Protein AF-A0A9P5J5D2-F1 (afdb_monomer_lite)

Structure (mmCIF, N/CA/C/O backbone):
data_AF-A0A9P5J5D2-F1
#
_entry.id   AF-A0A9P5J5D2-F1
#
loop_
_atom_site.group_PDB
_atom_site.id
_atom_site.type_symbol
_atom_site.label_atom_id
_atom_site.label_alt_id
_atom_site.label_comp_id
_atom_site.label_asym_id
_atom_site.label_entity_id
_atom_site.label_seq_id
_atom_site.pdbx_PDB_ins_code
_atom_site.Cartn_x
_atom_site.Cartn_y
_atom_site.Cartn_z
_atom_site.occupancy
_atom_site.B_iso_or_equiv
_atom_site.auth_seq_id
_atom_site.auth_comp_id
_atom_site.auth_asym_id
_atom_site.auth_atom_id
_atom_site.pdbx_PDB_model_num
ATOM 1 N N . MET A 1 1 ? -1.030 -3.323 -3.736 1.00 49.22 1 MET A N 1
ATOM 2 C CA . MET A 1 1 ? -1.927 -2.529 -2.863 1.00 49.22 1 MET A CA 1
ATOM 3 C C . MET A 1 1 ? -3.333 -3.127 -2.901 1.00 49.22 1 MET A C 1
ATOM 5 O O . MET A 1 1 ? -3.900 -3.282 -3.975 1.00 49.22 1 MET A O 1
ATOM 9 N N . ARG A 1 2 ? -3.910 -3.513 -1.763 1.00 43.47 2 ARG A N 1
ATOM 10 C CA . ARG A 1 2 ? -5.250 -4.123 -1.684 1.00 43.47 2 ARG A CA 1
ATOM 11 C C . ARG A 1 2 ? -6.167 -3.311 -0.787 1.00 43.47 2 ARG A C 1
ATOM 13 O O . ARG A 1 2 ? -5.702 -2.778 0.208 1.00 43.47 2 ARG A O 1
ATOM 20 N N . LEU A 1 3 ? -7.451 -3.268 -1.125 1.00 41.28 3 LEU A N 1
ATOM 21 C CA . LEU A 1 3 ? -8.524 -2.566 -0.434 1.00 41.28 3 LEU A CA 1
ATOM 22 C C . LEU A 1 3 ? -9.516 -3.570 0.172 1.00 41.28 3 LEU A C 1
ATOM 24 O O . LEU A 1 3 ? -10.115 -4.388 -0.535 1.00 41.28 3 LEU A O 1
ATOM 28 N N . LEU A 1 4 ? -9.731 -3.478 1.475 1.00 38.59 4 LEU A N 1
ATOM 29 C CA . LEU A 1 4 ? -10.882 -4.024 2.165 1.00 38.59 4 LEU A CA 1
ATOM 30 C C . LEU A 1 4 ? -11.856 -2.883 2.418 1.00 38.59 4 LEU A C 1
ATOM 32 O O . LEU A 1 4 ? -11.518 -1.896 3.058 1.00 38.59 4 LEU A O 1
ATOM 36 N N . VAL A 1 5 ? -13.063 -3.033 1.895 1.00 36.16 5 VAL A N 1
ATOM 37 C CA . VAL A 1 5 ? -14.144 -2.074 2.075 1.00 36.16 5 VAL A CA 1
ATOM 38 C C . VAL A 1 5 ? -15.158 -2.715 2.999 1.00 36.16 5 VAL A C 1
ATOM 40 O O . VAL A 1 5 ? -15.681 -3.781 2.669 1.00 36.16 5 VAL A O 1
ATOM 43 N N . ASP A 1 6 ? -15.404 -2.092 4.148 1.00 30.02 6 ASP A N 1
ATOM 44 C CA . ASP A 1 6 ? -16.477 -2.513 5.041 1.00 30.02 6 ASP A CA 1
ATOM 45 C C . ASP A 1 6 ? -17.672 -1.564 4.890 1.00 30.02 6 ASP A C 1
ATOM 47 O O . ASP A 1 6 ? -17.574 -0.353 5.120 1.00 30.02 6 ASP A O 1
ATOM 51 N N . ALA A 1 7 ? -18.804 -2.123 4.465 1.00 27.41 7 ALA A N 1
ATOM 52 C CA . ALA A 1 7 ? -20.080 -1.431 4.421 1.00 27.41 7 ALA A CA 1
ATOM 53 C C . ALA A 1 7 ? -20.738 -1.579 5.795 1.00 27.41 7 ALA A C 1
ATOM 55 O O . ALA A 1 7 ? -21.568 -2.462 6.011 1.00 27.41 7 ALA A O 1
ATOM 56 N N . ALA A 1 8 ? -20.374 -0.713 6.740 1.00 31.28 8 ALA A N 1
ATOM 57 C CA . ALA A 1 8 ? -21.050 -0.678 8.028 1.00 31.28 8 ALA A CA 1
ATOM 58 C C . ALA A 1 8 ? -22.526 -0.276 7.827 1.00 31.28 8 ALA A C 1
ATOM 60 O O . ALA A 1 8 ? -22.845 0.891 7.591 1.00 31.28 8 ALA A O 1
ATOM 61 N N . GLN A 1 9 ? -23.448 -1.240 7.917 1.00 31.30 9 GLN A N 1
ATOM 62 C CA . GLN A 1 9 ? -24.864 -0.948 8.129 1.00 31.30 9 GLN A CA 1
ATOM 63 C C . GLN A 1 9 ? -25.029 -0.419 9.557 1.00 31.30 9 GLN A C 1
ATOM 65 O O . GLN A 1 9 ? -24.730 -1.111 10.531 1.00 31.30 9 GLN A O 1
ATOM 70 N N . SER A 1 10 ? -25.495 0.826 9.664 1.00 35.59 10 SER A N 1
ATOM 71 C CA . SER A 1 10 ? -25.810 1.509 10.920 1.00 35.59 10 SER A CA 1
ATOM 72 C C . SER A 1 10 ? -26.737 0.655 11.792 1.00 35.59 10 SER A C 1
ATOM 74 O O . SER A 1 10 ? -27.928 0.521 11.509 1.00 35.59 10 SER A O 1
ATOM 76 N N . ARG A 1 11 ? -26.204 0.087 12.879 1.00 36.12 11 ARG A N 1
ATOM 77 C CA . ARG A 1 11 ? -27.014 -0.222 14.062 1.00 36.12 11 ARG A CA 1
ATOM 78 C C . ARG A 1 11 ? -26.950 0.991 14.986 1.00 36.12 11 ARG A C 1
ATOM 80 O O . ARG A 1 11 ? -25.889 1.576 15.177 1.00 36.12 11 ARG A O 1
ATOM 87 N N . ARG A 1 12 ? -28.122 1.369 15.502 1.00 32.03 12 ARG A N 1
ATOM 88 C CA . ARG A 1 12 ? -28.396 2.547 16.341 1.00 32.03 12 ARG A CA 1
ATOM 89 C C . ARG A 1 12 ? -27.292 2.765 17.399 1.00 32.03 12 ARG A C 1
ATOM 91 O O . ARG A 1 12 ? -26.989 1.810 18.116 1.00 32.03 12 ARG A O 1
ATOM 98 N N . PRO A 1 13 ? -26.718 3.975 17.534 1.00 35.91 13 PRO A N 1
ATOM 99 C CA . PRO A 1 13 ? -25.676 4.218 18.526 1.00 35.91 13 PRO A CA 1
ATOM 100 C C . PRO A 1 13 ? -26.256 4.156 19.952 1.00 35.91 13 PRO A C 1
ATOM 102 O O . PRO A 1 13 ? -27.347 4.691 20.181 1.00 35.91 13 PRO A O 1
ATOM 105 N N . PRO A 1 14 ? -25.563 3.524 20.919 1.00 36.50 14 PRO A N 1
ATOM 106 C CA . PRO A 1 14 ? -25.864 3.710 22.332 1.00 36.50 14 PRO A CA 1
ATOM 107 C C . PRO A 1 14 ? -25.496 5.139 22.766 1.00 36.50 14 PRO A C 1
ATOM 109 O O . PRO A 1 14 ? -24.715 5.825 22.107 1.00 36.50 14 PRO A O 1
ATOM 112 N N . ALA A 1 15 ? -26.125 5.595 23.851 1.00 39.84 15 ALA A N 1
ATOM 113 C CA . ALA A 1 15 ? -26.061 6.967 24.347 1.00 39.84 15 ALA A CA 1
ATOM 114 C C . ALA A 1 15 ? -24.624 7.485 24.547 1.00 39.84 15 ALA A C 1
ATOM 116 O O . ALA A 1 15 ? -23.718 6.730 24.893 1.00 39.84 15 ALA A O 1
ATOM 117 N N . ALA A 1 16 ? -24.460 8.795 24.336 1.00 46.31 16 ALA A N 1
ATOM 118 C CA . ALA A 1 16 ? -23.197 9.521 24.376 1.00 46.31 16 ALA A CA 1
ATOM 119 C C . ALA A 1 16 ? -22.431 9.309 25.695 1.00 46.31 16 ALA A C 1
ATOM 121 O O . ALA A 1 16 ? -22.732 9.927 26.715 1.00 46.31 16 ALA A O 1
ATOM 122 N N . GLY A 1 17 ? -21.414 8.450 25.639 1.00 37.31 17 GLY A N 1
ATOM 123 C CA . GLY A 1 17 ? -20.263 8.494 26.531 1.00 37.31 17 GLY A CA 1
ATOM 124 C C . GLY A 1 17 ? -19.231 9.488 25.994 1.00 37.31 17 GLY A C 1
ATOM 125 O O . GLY A 1 17 ? -19.117 9.690 24.786 1.00 37.31 17 GLY A O 1
ATOM 126 N N . THR A 1 18 ? -18.513 10.135 26.906 1.00 35.91 18 THR A N 1
ATOM 127 C CA . THR A 1 18 ? -17.397 11.062 26.653 1.00 35.91 18 THR A CA 1
ATOM 128 C C . THR A 1 18 ? -16.434 10.570 25.562 1.00 35.91 18 THR A C 1
ATOM 130 O O . THR A 1 18 ? -16.136 9.376 25.533 1.00 35.91 18 THR A O 1
ATOM 133 N N . PRO A 1 19 ? -15.900 11.456 24.696 1.00 32.41 19 PRO A N 1
ATOM 134 C CA . PRO A 1 19 ? -15.004 11.051 23.620 1.00 32.41 19 PRO A CA 1
ATOM 135 C C . PRO A 1 19 ? -13.693 10.513 24.206 1.00 32.41 19 PRO A C 1
ATOM 137 O O . PRO A 1 19 ? -12.888 11.268 24.746 1.00 32.41 19 PRO A O 1
ATOM 140 N N . SER A 1 20 ? -13.480 9.200 24.103 1.00 35.16 20 SER A N 1
ATOM 141 C CA . SER A 1 20 ? -12.176 8.583 24.326 1.00 35.16 20 SER A CA 1
ATOM 142 C C . SER A 1 20 ? -11.261 8.959 23.163 1.00 35.16 20 SER A C 1
ATOM 144 O O . SER A 1 20 ? -11.522 8.608 22.011 1.00 35.16 20 SER A O 1
ATOM 146 N N . THR A 1 21 ? -10.188 9.682 23.456 1.00 36.25 21 THR A N 1
ATOM 147 C CA . THR A 1 21 ? -9.116 10.028 22.519 1.00 36.25 21 THR A CA 1
ATOM 148 C C . THR A 1 21 ? -8.198 8.832 22.247 1.00 36.25 21 THR A C 1
ATOM 150 O O . THR A 1 21 ? -6.984 8.953 22.366 1.00 36.25 21 THR A O 1
ATOM 153 N N . ASP A 1 22 ? -8.756 7.685 21.865 1.00 32.34 22 ASP A N 1
ATOM 154 C CA . ASP A 1 22 ? -7.970 6.522 21.440 1.00 32.34 22 ASP A CA 1
ATOM 155 C C . ASP A 1 22 ? -7.800 6.561 19.920 1.00 32.34 22 ASP A C 1
ATOM 157 O O . ASP A 1 22 ? -8.298 5.731 19.159 1.00 32.34 22 ASP A O 1
ATOM 161 N N . GLY A 1 23 ? -7.092 7.593 19.460 1.00 34.16 23 GLY A N 1
ATOM 162 C CA . GLY A 1 23 ? -6.410 7.513 18.179 1.00 34.16 23 GLY A CA 1
ATOM 163 C C . GLY A 1 23 ? -5.294 6.489 18.337 1.00 34.16 23 GLY A C 1
ATOM 164 O O . GLY A 1 23 ? -4.399 6.692 19.152 1.00 34.16 23 GLY A O 1
ATOM 165 N N . PHE A 1 24 ? -5.366 5.380 17.599 1.00 40.91 24 PHE A N 1
ATOM 166 C CA . PHE A 1 24 ? -4.334 4.343 17.571 1.00 40.91 24 PHE A CA 1
ATOM 167 C C . PHE A 1 24 ? -3.030 4.951 17.027 1.00 40.91 24 PHE A C 1
ATOM 169 O O . PHE A 1 24 ? -2.747 4.910 15.831 1.00 40.91 24 PHE A O 1
ATOM 176 N N . ALA A 1 25 ? -2.253 5.584 17.903 1.00 44.00 25 ALA A N 1
ATOM 177 C CA . ALA A 1 25 ? -0.904 6.008 17.600 1.00 44.00 25 ALA A CA 1
ATOM 178 C C . ALA A 1 25 ? -0.086 4.734 17.381 1.00 44.00 25 ALA A C 1
ATOM 180 O O . ALA A 1 25 ? 0.121 3.952 18.308 1.00 44.00 25 ALA A O 1
ATOM 181 N N . THR A 1 26 ? 0.342 4.494 16.145 1.00 53.53 26 THR A N 1
ATOM 182 C CA . THR A 1 26 ? 1.276 3.414 15.814 1.00 53.53 26 THR A CA 1
ATOM 183 C C . THR A 1 26 ? 2.504 3.524 16.715 1.00 53.53 26 THR A C 1
ATOM 185 O O . THR A 1 26 ? 3.263 4.486 16.606 1.00 53.53 26 THR A O 1
ATOM 188 N N . SER A 1 27 ? 2.689 2.558 17.623 1.00 64.88 27 SER A N 1
ATOM 189 C CA . SER A 1 27 ? 3.716 2.606 18.675 1.00 64.88 27 SER A CA 1
ATOM 190 C C . SER A 1 27 ? 5.117 2.253 18.156 1.00 64.88 27 SER A C 1
ATOM 192 O O . SER A 1 27 ? 6.075 2.144 18.928 1.00 64.88 27 SER A O 1
ATOM 194 N N . VAL A 1 28 ? 5.249 2.048 16.845 1.00 78.06 28 VAL A N 1
ATOM 195 C CA . VAL A 1 28 ? 6.504 1.717 16.183 1.00 78.06 28 VAL A CA 1
ATOM 196 C C . VAL A 1 28 ? 7.508 2.864 16.325 1.00 78.06 28 VAL A C 1
ATOM 198 O O . VAL A 1 28 ? 7.289 3.988 15.875 1.00 78.06 28 VAL A O 1
ATOM 201 N N . GLN A 1 29 ? 8.661 2.567 16.924 1.00 82.50 29 GLN A N 1
ATOM 202 C CA . GLN A 1 29 ? 9.750 3.529 17.089 1.00 82.50 29 GLN A CA 1
ATOM 203 C C . GLN A 1 29 ? 10.359 3.937 15.736 1.00 82.50 29 GLN A C 1
ATOM 205 O O . GLN A 1 29 ? 10.451 3.140 14.803 1.00 82.50 29 GLN A O 1
ATOM 210 N N . ASN A 1 30 ? 10.881 5.165 15.639 1.00 83.75 30 ASN A N 1
ATOM 211 C CA . ASN A 1 30 ? 11.485 5.683 14.402 1.00 83.75 30 ASN A CA 1
ATOM 212 C C . ASN A 1 30 ? 12.606 4.805 13.822 1.00 83.75 30 ASN A C 1
ATOM 214 O O . ASN A 1 30 ? 12.727 4.717 12.599 1.00 83.75 30 ASN A O 1
ATOM 218 N N . GLN A 1 31 ? 13.378 4.141 14.683 1.00 83.38 31 GLN A N 1
ATOM 219 C CA . GLN A 1 31 ? 14.442 3.214 14.288 1.00 83.38 31 GLN A CA 1
ATOM 220 C C . GLN A 1 31 ? 13.898 1.995 13.533 1.00 83.38 31 GLN A C 1
ATOM 222 O O . GLN A 1 31 ? 14.474 1.589 12.529 1.00 83.38 31 GLN A O 1
ATOM 227 N N . VAL A 1 32 ? 12.745 1.470 13.956 1.00 84.75 32 VAL A N 1
ATOM 228 C CA . VAL A 1 32 ? 12.087 0.319 13.323 1.00 84.75 32 VAL A CA 1
ATOM 229 C C . VAL A 1 32 ? 11.671 0.661 11.898 1.00 84.75 32 VAL A C 1
ATOM 231 O O . VAL A 1 32 ? 11.885 -0.130 10.985 1.00 84.75 32 VAL A O 1
ATOM 234 N N . TYR A 1 33 ? 11.127 1.861 11.679 1.00 86.62 33 TYR A N 1
ATOM 235 C CA . TYR A 1 33 ? 10.807 2.318 10.330 1.00 86.62 33 TYR A CA 1
ATOM 236 C C . TYR A 1 33 ? 12.057 2.433 9.447 1.00 86.62 33 TYR A C 1
ATOM 238 O O . TYR A 1 33 ? 11.986 2.087 8.273 1.00 86.62 33 TYR A O 1
ATOM 246 N N . GLY A 1 34 ? 13.193 2.886 9.987 1.00 84.56 34 GLY A N 1
ATOM 247 C CA . GLY A 1 34 ? 14.464 2.891 9.252 1.00 84.56 34 GLY A CA 1
ATOM 248 C C . GLY A 1 34 ? 14.874 1.479 8.831 1.00 84.56 34 GLY A C 1
ATOM 249 O O . GLY A 1 34 ? 15.034 1.215 7.645 1.00 84.56 34 GLY A O 1
ATOM 250 N N . ALA A 1 35 ? 14.905 0.550 9.786 1.00 86.12 35 ALA A N 1
ATOM 251 C CA . ALA A 1 35 ? 15.268 -0.841 9.535 1.00 86.12 35 ALA A CA 1
ATOM 252 C C . ALA A 1 35 ? 14.317 -1.548 8.550 1.00 86.12 35 ALA A C 1
ATOM 254 O O . ALA A 1 35 ? 14.767 -2.269 7.662 1.00 86.12 35 ALA A O 1
ATOM 255 N N . CYS A 1 36 ? 13.005 -1.294 8.639 1.00 87.31 36 CYS A N 1
ATOM 256 C CA . CYS A 1 36 ? 12.040 -1.810 7.667 1.00 87.31 36 CYS A CA 1
ATOM 257 C C . CYS A 1 36 ? 12.319 -1.254 6.267 1.00 87.31 36 CYS A C 1
ATOM 259 O O . CYS A 1 36 ? 12.361 -2.015 5.310 1.00 87.31 36 CYS A O 1
ATOM 261 N N . ARG A 1 37 ? 12.545 0.057 6.127 1.00 84.12 37 ARG A N 1
ATOM 262 C CA . ARG A 1 37 ? 12.846 0.667 4.824 1.00 84.12 37 ARG A CA 1
ATOM 263 C C . ARG A 1 37 ? 14.094 0.048 4.194 1.00 84.12 37 ARG A C 1
ATOM 265 O O . ARG A 1 37 ? 14.084 -0.263 3.010 1.00 84.12 37 ARG A O 1
ATOM 272 N N . ASP A 1 38 ? 15.137 -0.163 4.986 1.00 81.75 38 ASP A N 1
ATOM 273 C CA . ASP A 1 38 ? 16.422 -0.643 4.481 1.00 81.75 38 ASP A CA 1
ATOM 274 C C . ASP A 1 38 ? 16.366 -2.129 4.046 1.00 81.75 38 ASP A C 1
ATOM 276 O O . ASP A 1 38 ? 17.168 -2.557 3.216 1.00 81.75 38 ASP A O 1
ATOM 280 N N . ARG A 1 39 ? 15.381 -2.907 4.530 1.00 78.00 39 ARG A N 1
ATOM 281 C CA . ARG A 1 39 ? 15.136 -4.302 4.108 1.00 78.00 39 ARG A CA 1
ATOM 282 C C . ARG A 1 39 ? 14.359 -4.447 2.795 1.00 78.00 39 ARG A C 1
ATOM 284 O O . ARG A 1 39 ? 14.475 -5.488 2.152 1.00 78.00 39 ARG A O 1
ATOM 291 N N . PHE A 1 40 ? 13.580 -3.445 2.375 1.00 67.38 40 PHE A N 1
ATOM 292 C CA . PHE A 1 40 ? 12.751 -3.534 1.166 1.00 67.38 40 PHE A CA 1
ATOM 293 C C . PHE A 1 40 ? 13.285 -2.657 0.036 1.00 67.38 40 PHE A C 1
ATOM 295 O O . PHE A 1 40 ? 13.302 -1.432 0.128 1.00 67.38 40 PHE A O 1
ATOM 302 N N . LEU A 1 41 ? 13.596 -3.280 -1.105 1.00 59.97 41 LEU A N 1
ATOM 303 C CA . LEU A 1 41 ? 13.986 -2.564 -2.326 1.00 59.97 41 LEU A CA 1
ATOM 304 C C . LEU A 1 41 ? 12.916 -1.563 -2.792 1.00 59.97 41 LEU A C 1
ATOM 306 O O . LEU A 1 41 ? 13.273 -0.517 -3.321 1.00 59.97 41 LEU A O 1
ATOM 310 N N . ALA A 1 42 ? 11.630 -1.870 -2.578 1.00 55.41 42 ALA A N 1
ATOM 311 C CA . ALA A 1 42 ? 10.503 -0.997 -2.922 1.00 55.41 42 ALA A CA 1
ATOM 312 C C . ALA A 1 42 ? 10.402 0.251 -2.026 1.00 55.41 42 ALA A C 1
ATOM 314 O O . ALA A 1 42 ? 9.858 1.267 -2.441 1.00 55.41 42 ALA A O 1
ATOM 315 N N . ALA A 1 43 ? 10.943 0.198 -0.804 1.00 53.47 43 ALA A N 1
ATOM 316 C CA . ALA A 1 43 ? 10.993 1.349 0.096 1.00 53.47 43 ALA A CA 1
ATOM 317 C C . ALA A 1 43 ? 12.212 2.251 -0.166 1.00 53.47 43 ALA A C 1
ATOM 319 O O . ALA A 1 43 ? 12.314 3.334 0.414 1.00 53.47 43 ALA A O 1
ATOM 320 N N . ASN A 1 44 ? 13.145 1.803 -1.011 1.00 55.06 44 ASN A N 1
ATOM 321 C CA . ASN A 1 44 ? 14.345 2.540 -1.358 1.00 55.06 44 ASN A CA 1
ATOM 322 C C . ASN A 1 44 ? 14.153 3.284 -2.689 1.00 55.06 44 ASN A C 1
ATOM 324 O O . ASN A 1 44 ? 14.341 2.727 -3.770 1.00 55.06 44 ASN A O 1
ATOM 328 N N . GLU A 1 45 ? 13.822 4.571 -2.585 1.00 52.38 45 GLU A N 1
ATOM 329 C CA . GLU A 1 45 ? 13.581 5.484 -3.712 1.00 52.38 45 GLU A CA 1
ATOM 330 C C . GLU A 1 45 ? 14.799 5.665 -4.641 1.00 52.38 45 GLU A C 1
ATOM 332 O O . GLU A 1 45 ? 14.649 6.166 -5.752 1.00 52.38 45 GLU A O 1
ATOM 337 N N . SER A 1 46 ? 16.002 5.247 -4.219 1.00 48.72 46 SER A N 1
ATOM 338 C CA . SER A 1 46 ? 17.238 5.383 -5.009 1.00 48.72 46 SER A CA 1
ATOM 339 C C . SER A 1 46 ? 17.437 4.306 -6.087 1.00 48.72 46 SER A C 1
ATOM 341 O O . SER A 1 46 ? 18.331 4.437 -6.922 1.00 48.72 46 SER A O 1
ATOM 343 N N . ASN A 1 47 ? 16.605 3.259 -6.118 1.00 48.06 47 ASN A N 1
ATOM 344 C CA . ASN A 1 47 ? 16.731 2.179 -7.097 1.00 4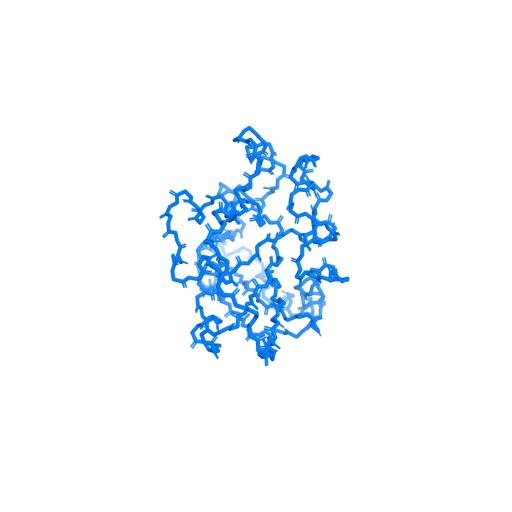8.06 47 ASN A CA 1
ATOM 345 C C . ASN A 1 47 ? 15.954 2.491 -8.386 1.00 48.06 47 ASN A C 1
ATOM 347 O O . ASN A 1 47 ? 14.751 2.236 -8.479 1.00 48.06 47 ASN A O 1
ATOM 351 N N . GLN A 1 48 ? 16.647 2.985 -9.415 1.00 46.28 48 GLN A N 1
ATOM 352 C CA . GLN A 1 48 ? 16.094 3.085 -10.769 1.00 46.28 48 GLN A CA 1
ATOM 353 C C . GLN A 1 48 ? 15.826 1.683 -11.341 1.00 46.28 48 GLN A C 1
ATOM 355 O O . GLN A 1 48 ? 16.730 0.993 -11.802 1.00 46.28 48 GLN A O 1
ATOM 360 N N . LYS A 1 49 ? 14.558 1.258 -11.337 1.00 49.03 49 LYS A N 1
ATOM 361 C CA . LYS A 1 49 ? 14.074 0.092 -12.094 1.00 49.03 49 LYS A CA 1
ATOM 362 C C . LYS A 1 49 ? 13.463 0.533 -13.424 1.00 49.03 49 LYS A C 1
ATOM 364 O O . LYS A 1 49 ? 12.284 0.312 -13.652 1.00 49.03 49 LYS A O 1
ATOM 369 N N . ALA A 1 50 ? 14.241 1.206 -14.259 1.00 48.44 50 ALA A N 1
ATOM 370 C CA . ALA A 1 50 ? 13.978 1.346 -15.689 1.00 48.44 50 ALA A CA 1
ATOM 371 C C . ALA A 1 50 ? 15.154 2.097 -16.316 1.00 48.44 50 ALA A C 1
ATOM 373 O O . ALA A 1 50 ? 15.403 3.251 -15.973 1.00 48.44 50 ALA A O 1
ATOM 374 N N . GLU A 1 51 ? 15.853 1.450 -17.247 1.00 49.22 51 GLU A N 1
ATOM 375 C CA . GLU A 1 51 ? 16.519 2.176 -18.331 1.00 49.22 51 GLU A CA 1
ATOM 376 C C . GLU A 1 51 ? 15.454 3.031 -19.031 1.00 49.22 51 GLU A C 1
ATOM 378 O O . GLU A 1 51 ? 14.323 2.569 -19.210 1.00 49.22 51 GLU A O 1
ATOM 383 N N . ALA A 1 52 ? 15.782 4.272 -19.396 1.00 50.56 52 ALA A N 1
ATOM 384 C CA . ALA A 1 52 ? 14.883 5.158 -20.133 1.00 50.56 52 ALA A CA 1
ATOM 385 C C . ALA A 1 52 ? 14.573 4.541 -21.510 1.00 50.56 52 ALA A C 1
ATOM 387 O O . ALA A 1 52 ? 15.261 4.785 -22.497 1.00 50.56 52 ALA A O 1
ATOM 388 N N . SER A 1 53 ? 13.573 3.666 -21.564 1.00 55.91 53 SER A N 1
ATOM 389 C CA . SER A 1 53 ? 13.300 2.812 -22.715 1.00 55.91 53 SER A CA 1
ATOM 390 C C . SER A 1 53 ? 11.982 3.224 -23.346 1.00 55.91 53 SER A C 1
ATOM 392 O O . SER A 1 53 ? 11.017 3.341 -22.611 1.00 55.91 53 SER A O 1
ATOM 394 N N . VAL A 1 54 ? 11.989 3.436 -24.670 1.00 60.41 54 VAL A N 1
ATOM 395 C CA . VAL A 1 54 ? 10.936 3.379 -25.724 1.00 60.41 54 VAL A CA 1
ATOM 396 C C . VAL A 1 54 ? 9.456 3.688 -25.385 1.00 60.41 54 VAL A C 1
ATOM 398 O O . VAL A 1 54 ? 8.761 4.242 -26.234 1.00 60.41 54 VAL A O 1
ATOM 401 N N . PHE A 1 55 ? 8.954 3.344 -24.206 1.00 65.31 55 PHE A N 1
ATOM 402 C CA . PHE A 1 55 ? 7.589 3.517 -23.727 1.00 65.31 55 PHE A CA 1
ATOM 403 C C . PHE A 1 55 ? 7.476 4.693 -22.743 1.00 65.31 55 PHE A C 1
ATOM 405 O O . PHE A 1 55 ? 8.375 4.945 -21.945 1.00 65.31 55 PHE A O 1
ATOM 412 N N . ALA A 1 56 ? 6.348 5.409 -22.796 1.00 70.06 56 ALA A N 1
ATOM 413 C CA . ALA A 1 56 ? 6.056 6.513 -21.876 1.00 70.06 56 ALA A CA 1
ATOM 414 C C . ALA A 1 56 ? 5.795 6.036 -20.433 1.00 70.06 56 ALA A C 1
ATOM 416 O O . ALA A 1 56 ? 6.020 6.789 -19.488 1.00 70.06 56 ALA A O 1
ATOM 417 N N . ASP A 1 57 ? 5.354 4.785 -20.278 1.00 77.06 57 ASP A N 1
ATOM 418 C CA . ASP A 1 57 ? 5.068 4.157 -18.993 1.00 77.06 57 ASP A CA 1
ATOM 419 C C . ASP A 1 57 ? 6.174 3.149 -18.638 1.00 77.06 57 ASP A C 1
ATOM 421 O O . ASP A 1 57 ? 6.527 2.277 -19.434 1.00 77.06 57 ASP A O 1
ATOM 425 N N . THR A 1 58 ? 6.707 3.246 -17.422 1.00 74.19 58 THR A N 1
ATOM 426 C CA . THR A 1 58 ? 7.729 2.359 -16.843 1.00 74.19 58 THR A CA 1
ATOM 427 C C . THR A 1 58 ? 7.122 1.171 -16.089 1.00 74.19 58 THR A C 1
ATOM 429 O O . THR A 1 58 ? 7.832 0.224 -15.745 1.00 74.19 58 THR A O 1
ATOM 432 N N . GLY A 1 59 ? 5.809 1.190 -15.835 1.00 82.50 59 GLY A N 1
ATOM 433 C CA . GLY A 1 59 ? 5.098 0.110 -15.157 1.00 82.50 59 GLY A CA 1
ATOM 434 C C . GLY A 1 59 ? 3.657 0.453 -14.786 1.00 82.50 59 GLY A C 1
ATOM 435 O O . GLY A 1 59 ? 3.111 1.478 -15.191 1.00 82.50 59 GLY A O 1
ATOM 436 N N . LEU A 1 60 ? 3.046 -0.420 -13.984 1.00 87.12 60 LEU A N 1
ATOM 437 C CA . LEU A 1 60 ? 1.688 -0.264 -13.465 1.00 87.12 60 LEU A CA 1
ATOM 438 C C . LEU A 1 60 ? 1.686 -0.438 -11.949 1.00 87.12 60 LEU A C 1
ATOM 440 O O . LEU A 1 60 ? 2.304 -1.362 -11.423 1.00 87.12 60 LEU A O 1
ATOM 444 N N . MET A 1 61 ? 0.912 0.393 -11.257 1.00 90.88 61 MET A N 1
ATOM 445 C CA . MET A 1 61 ? 0.492 0.131 -9.885 1.00 90.88 61 MET A CA 1
ATOM 446 C C . MET A 1 61 ? -1.012 -0.118 -9.877 1.00 90.88 61 MET A C 1
ATOM 448 O O . MET A 1 61 ? -1.788 0.665 -10.420 1.00 90.88 61 MET A O 1
ATOM 452 N N . ALA A 1 62 ? -1.431 -1.211 -9.245 1.00 92.44 62 ALA A N 1
ATOM 453 C CA . ALA A 1 62 ? -2.835 -1.580 -9.144 1.00 92.44 62 ALA A CA 1
ATOM 454 C C . ALA A 1 62 ? -3.314 -1.619 -7.699 1.00 92.44 62 ALA A C 1
ATOM 456 O O . ALA A 1 62 ? -2.571 -1.942 -6.767 1.00 92.44 62 ALA A O 1
ATOM 457 N N . MET A 1 63 ? -4.613 -1.376 -7.561 1.00 94.69 63 MET A N 1
ATOM 458 C CA . MET A 1 63 ? -5.379 -1.662 -6.369 1.00 94.69 63 MET A CA 1
ATOM 459 C C . MET A 1 63 ? -6.357 -2.802 -6.628 1.00 94.69 63 MET A C 1
ATOM 461 O O . MET A 1 63 ? -7.162 -2.736 -7.557 1.00 94.69 63 MET A O 1
ATOM 465 N N . THR A 1 64 ? -6.327 -3.828 -5.783 1.00 94.75 64 THR A N 1
ATOM 466 C CA . THR A 1 64 ? -7.264 -4.960 -5.845 1.00 94.75 64 THR A CA 1
ATOM 467 C C . THR A 1 64 ? -8.216 -4.968 -4.654 1.00 94.75 64 THR A C 1
ATOM 469 O O . THR A 1 64 ? -7.884 -4.474 -3.581 1.00 94.75 64 THR A O 1
ATOM 472 N N . CYS A 1 65 ? -9.421 -5.508 -4.816 1.00 93.06 65 CYS A N 1
ATOM 473 C CA . CYS A 1 65 ? -10.356 -5.699 -3.711 1.00 93.06 65 CYS A CA 1
ATOM 474 C C . CYS A 1 65 ? -10.037 -6.977 -2.924 1.00 93.06 65 CYS A C 1
ATOM 476 O O . CYS A 1 65 ? -9.191 -7.793 -3.298 1.00 93.06 65 CYS A O 1
ATOM 478 N N . ARG A 1 66 ? -10.787 -7.223 -1.847 1.00 90.75 66 ARG A N 1
ATOM 479 C CA . ARG A 1 66 ? -10.710 -8.484 -1.096 1.00 90.75 66 ARG A CA 1
ATOM 480 C C . ARG A 1 66 ? -11.066 -9.754 -1.894 1.00 90.75 66 ARG A C 1
ATOM 482 O O . ARG A 1 66 ? -10.856 -10.838 -1.372 1.00 90.75 66 ARG A O 1
ATOM 489 N N . HIS A 1 67 ? -11.563 -9.644 -3.121 1.00 90.88 67 HIS A N 1
ATOM 490 C CA . HIS A 1 67 ? -11.885 -10.774 -4.006 1.00 90.88 67 HIS A CA 1
ATOM 491 C C . HIS A 1 67 ? -10.890 -10.920 -5.167 1.00 90.88 67 HIS A C 1
ATOM 493 O O . HIS A 1 67 ? -11.218 -11.534 -6.181 1.00 90.88 67 HIS A O 1
ATOM 499 N N . ASP A 1 68 ? -9.716 -10.289 -5.056 1.00 89.88 68 ASP A N 1
ATOM 500 C CA . ASP A 1 68 ? -8.657 -10.301 -6.071 1.00 89.88 68 ASP A CA 1
ATOM 501 C C . ASP A 1 68 ? -9.119 -9.770 -7.438 1.00 89.88 68 ASP A C 1
ATOM 503 O O . ASP A 1 68 ? -8.662 -10.199 -8.497 1.00 89.88 68 ASP A O 1
ATOM 507 N N . LYS A 1 69 ? -10.055 -8.811 -7.417 1.00 91.50 69 LYS A N 1
ATOM 508 C CA . LYS A 1 69 ? -10.469 -8.045 -8.597 1.00 91.50 69 LYS A CA 1
ATOM 509 C C . LYS A 1 69 ? -9.817 -6.677 -8.570 1.00 91.50 69 LYS A C 1
ATOM 511 O O . LYS A 1 69 ? -9.837 -6.010 -7.537 1.00 91.50 69 LYS A O 1
ATOM 516 N N . VAL A 1 70 ? -9.252 -6.268 -9.699 1.00 93.56 70 VAL A N 1
ATOM 517 C CA . VAL A 1 70 ? -8.698 -4.925 -9.873 1.00 93.56 70 VAL A CA 1
ATOM 518 C C . VAL A 1 70 ? -9.827 -3.907 -9.750 1.00 93.56 70 VAL A C 1
ATOM 520 O O . VAL A 1 70 ? -10.862 -4.051 -10.394 1.00 93.56 70 VAL A O 1
ATOM 523 N N . ILE A 1 71 ? -9.624 -2.899 -8.905 1.00 93.88 71 ILE A N 1
ATOM 524 C CA . ILE A 1 71 ? -10.538 -1.765 -8.733 1.00 93.88 71 ILE A CA 1
ATOM 525 C C . ILE A 1 71 ? -10.029 -0.561 -9.526 1.00 93.88 71 ILE A C 1
ATOM 527 O O . ILE A 1 71 ? -10.804 0.110 -10.195 1.00 93.88 71 ILE A O 1
ATOM 531 N N . ALA A 1 72 ? -8.726 -0.292 -9.446 1.00 93.88 72 ALA A N 1
ATOM 532 C CA . ALA A 1 72 ? -8.087 0.837 -10.107 1.00 93.88 72 ALA A CA 1
ATOM 533 C C . ALA A 1 72 ? -6.634 0.502 -10.456 1.00 93.88 72 ALA A C 1
ATOM 535 O O . ALA A 1 72 ? -5.996 -0.309 -9.780 1.00 93.88 72 ALA A O 1
ATOM 536 N N . MET A 1 73 ? -6.116 1.149 -11.497 1.00 92.62 73 MET A N 1
ATOM 537 C CA . MET A 1 73 ? -4.709 1.104 -11.887 1.00 92.62 73 MET A CA 1
ATOM 538 C C . MET A 1 73 ? -4.214 2.513 -12.199 1.00 92.62 73 MET A C 1
ATOM 540 O O . MET A 1 73 ? -4.995 3.374 -12.603 1.00 92.62 73 MET A O 1
ATOM 544 N N . VAL A 1 74 ? -2.918 2.731 -12.020 1.00 90.56 74 VAL A N 1
ATOM 545 C CA . VAL A 1 74 ? -2.221 3.945 -12.433 1.00 90.56 74 VAL A CA 1
ATOM 546 C C . VAL A 1 74 ? -0.954 3.563 -13.188 1.00 90.56 74 VAL A C 1
ATOM 548 O O . VAL A 1 74 ? -0.247 2.626 -12.801 1.00 90.56 74 VAL A O 1
ATOM 551 N N . ASN A 1 75 ? -0.689 4.290 -14.270 1.00 88.69 75 ASN A N 1
ATOM 552 C CA . ASN A 1 75 ? 0.548 4.164 -15.021 1.00 88.69 75 ASN A CA 1
ATOM 553 C C . ASN A 1 75 ? 1.685 4.814 -14.237 1.00 88.69 75 ASN A C 1
ATOM 555 O O . ASN A 1 75 ? 1.547 5.924 -13.720 1.00 88.69 75 ASN A O 1
ATOM 559 N N . LEU A 1 76 ? 2.815 4.125 -14.164 1.00 85.62 76 LEU A N 1
ATOM 560 C CA . LEU A 1 76 ? 4.042 4.680 -13.619 1.00 85.62 76 LEU A CA 1
ATOM 561 C C . LEU A 1 76 ? 4.766 5.381 -14.765 1.00 85.62 76 LEU A C 1
ATOM 563 O O . LEU A 1 76 ? 5.233 4.721 -15.680 1.00 85.62 76 LEU A O 1
ATOM 567 N N . THR A 1 77 ? 4.832 6.708 -14.743 1.00 78.25 77 THR A N 1
ATOM 568 C CA . THR A 1 77 ? 5.525 7.501 -15.780 1.00 78.25 77 THR A CA 1
ATOM 569 C C . THR A 1 77 ? 6.926 7.929 -15.350 1.00 78.25 77 THR A C 1
ATOM 571 O O . THR A 1 77 ? 7.745 8.344 -16.161 1.00 78.25 77 THR A O 1
ATOM 574 N N . ASP A 1 78 ? 7.207 7.836 -14.053 1.00 70.00 78 ASP A N 1
ATOM 575 C CA . ASP A 1 78 ? 8.510 8.102 -13.462 1.00 70.00 78 ASP A CA 1
ATOM 576 C C . ASP A 1 78 ? 9.261 6.786 -13.198 1.00 70.00 78 ASP A C 1
ATOM 578 O O . ASP A 1 78 ? 8.629 5.744 -12.996 1.00 70.00 78 ASP A O 1
ATOM 582 N N . PRO A 1 79 ? 10.604 6.797 -13.134 1.00 62.50 79 PRO A N 1
ATOM 583 C CA . PRO A 1 79 ? 11.356 5.642 -12.668 1.00 62.50 79 PRO A CA 1
ATOM 584 C C . PRO A 1 79 ? 10.981 5.287 -11.223 1.00 62.50 79 PRO A C 1
ATOM 586 O O . PRO A 1 79 ? 11.133 6.102 -10.308 1.00 62.50 79 PRO A O 1
ATOM 589 N N . GLY A 1 80 ? 10.546 4.043 -11.027 1.00 59.72 80 GLY A N 1
ATOM 590 C CA . GLY A 1 80 ? 10.299 3.455 -9.714 1.00 59.72 80 GLY A CA 1
ATOM 591 C C . GLY A 1 80 ? 8.880 3.628 -9.166 1.00 59.72 80 GLY A C 1
ATOM 592 O O . GLY A 1 80 ? 8.088 4.476 -9.574 1.00 59.72 80 GLY A O 1
ATOM 593 N N . GLU A 1 81 ? 8.567 2.789 -8.182 1.00 67.38 81 GLU A N 1
ATOM 594 C CA . GLU A 1 81 ? 7.291 2.790 -7.473 1.00 67.38 81 GLU A CA 1
ATOM 595 C C . GLU A 1 81 ? 7.287 3.880 -6.393 1.00 67.38 81 GLU A C 1
ATOM 597 O O . GLU A 1 81 ? 7.608 3.645 -5.230 1.00 67.38 81 GLU A O 1
ATOM 602 N N . ARG A 1 82 ? 6.957 5.118 -6.773 1.00 80.69 82 ARG A N 1
ATOM 603 C CA . ARG A 1 82 ? 6.877 6.212 -5.794 1.00 80.69 82 ARG A CA 1
ATOM 604 C C . ARG A 1 82 ? 5.607 6.116 -4.943 1.00 80.69 82 ARG A C 1
ATOM 606 O O . ARG A 1 82 ? 4.527 5.816 -5.458 1.00 80.69 82 ARG A O 1
ATOM 613 N N . GLN A 1 83 ? 5.707 6.491 -3.664 1.00 85.56 83 GLN A N 1
ATOM 614 C CA . GLN A 1 83 ? 4.582 6.475 -2.710 1.00 85.56 83 GLN A CA 1
ATOM 615 C C . GLN A 1 83 ? 3.380 7.325 -3.158 1.00 85.56 83 GLN A C 1
ATOM 617 O O . GLN A 1 83 ? 2.243 7.017 -2.798 1.00 85.56 83 GLN A O 1
ATOM 622 N N . PHE A 1 84 ? 3.600 8.369 -3.970 1.00 89.12 84 PHE A N 1
ATOM 623 C CA . PHE A 1 84 ? 2.517 9.223 -4.465 1.00 89.12 84 PHE A CA 1
ATOM 624 C C . PHE A 1 84 ? 1.495 8.450 -5.313 1.00 89.12 84 PHE A C 1
ATOM 626 O O . PHE A 1 84 ? 0.317 8.797 -5.288 1.00 89.12 84 PHE A O 1
ATOM 633 N N . ASN A 1 85 ? 1.911 7.386 -6.012 1.00 90.31 85 ASN A N 1
ATOM 634 C CA . ASN A 1 85 ? 1.003 6.550 -6.800 1.00 90.31 85 ASN A CA 1
ATOM 635 C C . ASN A 1 85 ? -0.004 5.833 -5.891 1.00 90.31 85 ASN A C 1
ATOM 637 O O . ASN A 1 85 ? -1.204 5.829 -6.166 1.00 90.31 85 ASN A O 1
ATOM 641 N N . ALA A 1 86 ? 0.465 5.314 -4.751 1.00 92.56 86 ALA A N 1
ATOM 642 C CA . ALA A 1 86 ? -0.402 4.693 -3.758 1.00 92.56 86 ALA A CA 1
ATOM 643 C C . ALA A 1 86 ? -1.372 5.727 -3.168 1.00 92.56 86 ALA A C 1
ATOM 645 O O . ALA A 1 86 ? -2.574 5.481 -3.108 1.00 92.56 86 ALA A O 1
ATOM 646 N N . LEU A 1 87 ? -0.885 6.922 -2.809 1.00 94.44 87 LEU A N 1
ATOM 647 C CA . LEU A 1 87 ? -1.739 8.014 -2.319 1.00 94.44 87 LEU A CA 1
ATOM 648 C C . LEU A 1 87 ? -2.802 8.430 -3.348 1.00 94.44 87 LEU A C 1
ATOM 650 O O . LEU A 1 87 ? -3.958 8.650 -2.981 1.00 94.44 87 LEU A O 1
ATOM 654 N N . ALA A 1 88 ? -2.438 8.500 -4.631 1.00 94.38 88 ALA A N 1
ATOM 655 C CA . ALA A 1 88 ? -3.361 8.819 -5.715 1.00 94.38 88 ALA A CA 1
ATOM 656 C C . ALA A 1 88 ? -4.464 7.759 -5.847 1.00 94.38 88 ALA A C 1
ATOM 658 O O . ALA A 1 88 ? -5.638 8.117 -5.945 1.00 94.38 88 ALA A O 1
ATOM 659 N N . LEU A 1 89 ? -4.118 6.469 -5.767 1.00 95.12 89 LEU A N 1
ATOM 660 C CA . LEU A 1 89 ? -5.096 5.378 -5.779 1.00 95.12 89 LEU A CA 1
ATOM 661 C C . LEU A 1 89 ? -6.021 5.415 -4.554 1.00 95.12 89 LEU A C 1
ATOM 663 O O . LEU A 1 89 ? -7.231 5.253 -4.711 1.00 95.12 89 LEU A O 1
ATOM 667 N N . VAL A 1 90 ? -5.490 5.674 -3.349 1.00 95.44 90 VAL A N 1
ATOM 668 C CA . VAL A 1 90 ? -6.319 5.851 -2.140 1.00 95.44 90 VAL A CA 1
ATOM 669 C C . VAL A 1 90 ? -7.329 6.976 -2.355 1.00 95.44 90 VAL A C 1
ATOM 671 O O . VAL A 1 90 ? -8.530 6.772 -2.170 1.00 95.44 90 VAL A O 1
ATOM 674 N N . LYS A 1 91 ? -6.855 8.154 -2.774 1.00 95.69 91 LYS A N 1
ATOM 675 C CA . LYS A 1 91 ? -7.709 9.323 -3.012 1.00 95.69 91 LYS A CA 1
ATOM 676 C C . LYS A 1 91 ? -8.767 9.044 -4.074 1.00 95.69 91 LYS A C 1
ATOM 678 O O . LYS A 1 91 ? -9.933 9.387 -3.880 1.00 95.69 91 LYS A O 1
ATOM 683 N N . HIS A 1 92 ? -8.374 8.404 -5.175 1.00 95.50 92 HIS A N 1
ATOM 684 C CA . HIS A 1 92 ? -9.289 8.034 -6.245 1.00 95.50 92 HIS A CA 1
ATOM 685 C C . HIS A 1 92 ? -10.424 7.162 -5.706 1.00 95.50 92 HIS A C 1
ATOM 687 O O . HIS A 1 92 ? -11.586 7.510 -5.885 1.00 95.50 92 HIS A O 1
ATOM 693 N N . ILE A 1 93 ? -10.116 6.106 -4.957 1.00 95.00 93 ILE A N 1
ATOM 694 C CA . ILE A 1 93 ? -11.148 5.239 -4.386 1.00 95.00 93 ILE A CA 1
ATOM 695 C C . ILE A 1 93 ? -12.051 5.971 -3.400 1.00 95.00 93 ILE A C 1
ATOM 697 O O . ILE A 1 93 ? -13.269 5.858 -3.509 1.00 95.00 93 ILE A O 1
ATOM 701 N N . PHE A 1 94 ? -11.506 6.743 -2.460 1.00 95.62 94 PHE A N 1
ATOM 702 C CA . PHE A 1 94 ? -12.353 7.471 -1.515 1.00 95.62 94 PHE A CA 1
ATOM 703 C C . PHE A 1 94 ? -13.290 8.473 -2.201 1.00 95.62 94 PHE A C 1
ATOM 705 O O . PHE A 1 94 ? -14.392 8.686 -1.701 1.00 95.62 94 PHE A O 1
ATOM 712 N N . SER A 1 95 ? -12.906 9.034 -3.355 1.00 94.81 95 SER A N 1
ATOM 713 C CA . SER A 1 95 ? -13.785 9.911 -4.146 1.00 94.81 95 SER A CA 1
ATOM 714 C C . SER A 1 95 ? -15.004 9.192 -4.739 1.00 94.81 95 SER A C 1
A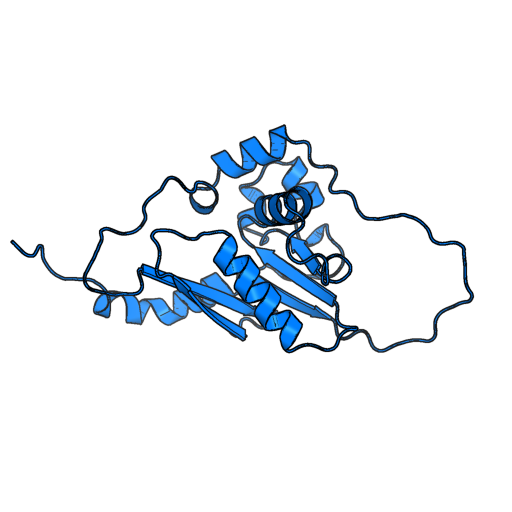TOM 716 O O . SER A 1 95 ? -15.987 9.843 -5.078 1.00 94.81 95 SER A O 1
ATOM 718 N N . GLN A 1 96 ? -14.950 7.861 -4.849 1.00 94.44 96 GLN A N 1
ATOM 719 C CA . GLN A 1 96 ? -16.013 7.025 -5.414 1.00 94.44 96 GLN A CA 1
ATOM 720 C C . GLN A 1 96 ? -16.871 6.343 -4.338 1.00 94.44 96 GLN A C 1
ATOM 722 O O . GLN A 1 96 ? -17.858 5.685 -4.664 1.00 94.44 96 GLN A O 1
ATOM 727 N N . LEU A 1 97 ? -16.500 6.458 -3.057 1.00 92.75 97 LEU A N 1
ATOM 728 C CA . LEU A 1 97 ? -17.151 5.739 -1.964 1.00 92.75 97 LEU A CA 1
ATOM 729 C C . LEU A 1 97 ? -17.957 6.669 -1.048 1.00 92.75 97 LEU A C 1
ATOM 731 O O . LEU A 1 97 ? -17.566 7.818 -0.830 1.00 92.75 97 LEU A O 1
ATOM 735 N N . PRO A 1 98 ? -19.045 6.170 -0.430 1.00 95.50 98 PRO A N 1
ATOM 736 C CA . PRO A 1 98 ? -19.819 6.941 0.534 1.00 95.50 98 PRO A CA 1
ATOM 737 C C . PRO A 1 98 ? -18.954 7.492 1.678 1.00 95.50 98 PRO A C 1
ATOM 739 O O . PRO A 1 98 ? -18.007 6.825 2.112 1.00 95.50 98 PRO A O 1
ATOM 742 N N . PRO A 1 99 ? -19.296 8.666 2.244 1.00 92.44 99 PRO A N 1
ATOM 743 C CA . PRO A 1 99 ? -18.506 9.308 3.294 1.00 92.44 99 PRO A CA 1
ATOM 744 C C . PRO A 1 99 ? -18.427 8.499 4.601 1.00 92.44 99 PRO A C 1
ATOM 746 O O . PRO A 1 99 ? -17.561 8.747 5.433 1.00 92.44 99 PRO A O 1
ATOM 749 N N . THR A 1 100 ? -19.313 7.519 4.781 1.00 93.44 100 THR A N 1
ATOM 750 C CA . THR A 1 100 ? -19.399 6.667 5.974 1.00 93.44 100 THR A CA 1
ATOM 751 C C . THR A 1 100 ? -18.538 5.406 5.898 1.00 93.44 100 THR A C 1
ATOM 753 O O . THR A 1 100 ? -18.364 4.726 6.905 1.00 93.44 100 THR A O 1
ATOM 756 N N . TRP A 1 101 ? -18.009 5.060 4.722 1.00 94.38 101 TRP A N 1
ATOM 757 C CA . TRP A 1 101 ? -17.322 3.783 4.517 1.00 94.38 101 TRP A CA 1
ATOM 758 C C . TRP A 1 101 ? -15.892 3.807 5.042 1.00 94.38 101 TRP A C 1
ATOM 760 O O . TRP A 1 101 ? -15.162 4.771 4.816 1.00 94.38 101 TRP A O 1
ATOM 770 N N . ARG A 1 102 ? -15.463 2.727 5.693 1.00 94.25 102 ARG A N 1
ATOM 771 C CA . ARG A 1 102 ? -14.079 2.563 6.153 1.00 94.25 102 ARG A CA 1
ATOM 772 C C . ARG A 1 102 ? -13.338 1.606 5.232 1.00 94.25 102 ARG A C 1
ATOM 774 O O . ARG A 1 102 ? -13.923 0.683 4.665 1.00 94.25 102 ARG A O 1
ATOM 781 N N . ILE A 1 103 ? -12.048 1.861 5.087 1.00 94.19 103 ILE A N 1
ATOM 782 C CA . ILE A 1 103 ? -11.153 1.142 4.202 1.00 94.19 103 ILE A CA 1
ATOM 783 C C . ILE A 1 103 ? -9.976 0.603 5.008 1.00 94.19 103 ILE A C 1
ATOM 785 O O . ILE A 1 103 ? -9.232 1.371 5.612 1.00 94.19 103 ILE A O 1
ATOM 789 N N . GLY A 1 104 ? -9.763 -0.707 4.938 1.00 95.38 104 GLY A N 1
ATOM 790 C CA . GLY A 1 104 ? -8.481 -1.329 5.245 1.00 95.38 104 GLY A CA 1
ATOM 791 C C . GLY A 1 104 ? -7.635 -1.423 3.978 1.00 95.38 104 GLY A C 1
ATOM 792 O O . GLY A 1 104 ? -8.128 -1.869 2.949 1.00 95.38 104 GLY A O 1
ATOM 793 N N . MET A 1 105 ? -6.367 -1.038 4.018 1.00 95.44 105 MET A N 1
ATOM 794 C CA . MET A 1 105 ? -5.451 -1.139 2.890 1.00 95.44 105 MET A CA 1
ATOM 795 C C . MET A 1 105 ? -4.228 -1.979 3.247 1.00 95.44 105 MET A C 1
ATOM 797 O O . MET A 1 105 ? -3.565 -1.696 4.239 1.00 95.44 105 MET A O 1
ATOM 801 N N . LEU A 1 106 ? -3.900 -2.976 2.424 1.00 95.88 106 LEU A N 1
ATOM 802 C CA . LEU A 1 106 ? -2.662 -3.751 2.547 1.00 95.88 106 LEU A CA 1
ATOM 803 C C . LEU A 1 106 ? -1.671 -3.348 1.461 1.00 95.88 106 LEU A C 1
ATOM 805 O O . LEU A 1 106 ? -2.011 -3.306 0.275 1.00 95.88 106 LEU A O 1
ATOM 809 N N . TYR A 1 107 ? -0.451 -3.032 1.875 1.00 93.81 107 TYR A N 1
ATOM 810 C CA . TYR A 1 107 ? 0.629 -2.629 0.986 1.00 93.81 107 TYR A CA 1
ATOM 811 C C . TYR A 1 107 ? 1.964 -3.124 1.533 1.00 93.81 107 TYR A C 1
ATOM 813 O O . TYR A 1 107 ? 2.191 -3.053 2.738 1.00 93.81 107 TYR A O 1
ATOM 821 N N . ASP A 1 108 ? 2.849 -3.592 0.658 1.00 91.38 108 ASP A N 1
ATOM 822 C CA . ASP A 1 108 ? 4.108 -4.257 1.019 1.00 91.38 108 ASP A CA 1
ATOM 823 C C . ASP A 1 108 ? 4.972 -3.396 1.943 1.00 91.38 108 ASP A C 1
ATOM 825 O O . ASP A 1 108 ? 5.593 -3.891 2.880 1.00 91.38 108 ASP A O 1
ATOM 829 N N . ILE A 1 109 ? 4.943 -2.076 1.735 1.00 90.94 109 ILE A N 1
ATOM 830 C CA . ILE A 1 109 ? 5.617 -1.075 2.571 1.00 90.94 109 ILE A CA 1
ATOM 831 C C . ILE A 1 109 ? 4.607 -0.179 3.303 1.00 90.94 109 ILE A C 1
ATOM 833 O O . ILE A 1 109 ? 4.852 1.004 3.540 1.00 90.94 109 ILE A O 1
ATOM 837 N N . GLY A 1 110 ? 3.455 -0.743 3.676 1.00 93.94 110 GLY A N 1
ATOM 838 C CA . GLY A 1 110 ? 2.346 -0.043 4.326 1.00 93.94 110 GLY A CA 1
ATOM 839 C C . GLY A 1 110 ? 2.768 0.746 5.565 1.00 93.94 110 GLY A C 1
ATOM 840 O O . GLY A 1 110 ? 2.326 1.877 5.734 1.00 93.94 110 GLY A O 1
ATOM 841 N N . CYS A 1 111 ? 3.705 0.224 6.362 1.00 94.75 111 CYS A N 1
ATOM 842 C CA . CYS A 1 111 ? 4.255 0.940 7.516 1.00 94.75 111 CYS A CA 1
ATOM 843 C C . CYS A 1 111 ? 4.964 2.254 7.139 1.00 94.75 111 CYS A C 1
ATOM 845 O O . CYS A 1 111 ? 4.856 3.246 7.857 1.00 94.75 111 CYS A O 1
ATOM 847 N N . GLN A 1 112 ? 5.659 2.293 5.998 1.00 93.38 112 GLN A N 1
ATOM 848 C CA . GLN A 1 112 ? 6.324 3.502 5.510 1.00 93.38 112 GLN A CA 1
ATOM 849 C C . GLN A 1 112 ? 5.308 4.502 4.979 1.00 93.38 112 GLN A C 1
ATOM 851 O O . GLN A 1 112 ? 5.435 5.694 5.238 1.00 93.38 112 GLN A O 1
ATOM 856 N N . LEU A 1 113 ? 4.292 4.017 4.263 1.00 93.56 113 LEU A N 1
ATOM 857 C CA . LEU A 1 113 ? 3.234 4.872 3.742 1.00 93.56 113 LEU A CA 1
ATOM 858 C C . LEU A 1 113 ? 2.424 5.512 4.877 1.00 93.56 113 LEU A C 1
ATOM 860 O O . LEU A 1 113 ? 2.191 6.715 4.835 1.00 93.56 113 LEU A O 1
ATOM 864 N N . ASP A 1 114 ? 2.052 4.738 5.900 1.00 94.44 114 ASP A N 1
ATOM 865 C CA . ASP A 1 114 ? 1.343 5.240 7.083 1.00 94.44 114 ASP A CA 1
ATOM 866 C C . ASP A 1 114 ? 2.188 6.287 7.828 1.00 94.44 114 ASP A C 1
ATOM 868 O O . ASP A 1 114 ? 1.737 7.407 8.075 1.00 94.44 114 ASP A O 1
ATOM 872 N N . LYS A 1 115 ? 3.481 6.002 8.048 1.00 93.75 115 LYS A N 1
ATOM 873 C CA . LYS A 1 115 ? 4.424 6.988 8.595 1.00 93.75 115 LYS A CA 1
ATOM 874 C C . LYS A 1 115 ? 4.478 8.271 7.761 1.00 93.75 115 LYS A C 1
ATOM 876 O O . LYS A 1 115 ? 4.459 9.361 8.333 1.00 93.75 115 LYS A O 1
ATOM 881 N N . SER A 1 116 ? 4.578 8.169 6.435 1.00 92.50 116 SER A N 1
ATOM 882 C CA . SER A 1 116 ? 4.606 9.330 5.538 1.00 92.50 116 SER A CA 1
ATOM 883 C C . SER A 1 116 ? 3.309 10.134 5.617 1.00 92.50 116 SER A C 1
ATOM 885 O O . SER A 1 116 ? 3.365 11.360 5.697 1.00 92.50 116 SER A O 1
ATOM 887 N N . ILE A 1 117 ? 2.156 9.460 5.650 1.00 94.75 117 ILE A N 1
ATOM 888 C CA . ILE A 1 117 ? 0.834 10.080 5.802 1.00 94.75 117 ILE A CA 1
ATOM 889 C C . ILE A 1 117 ? 0.769 10.891 7.096 1.00 94.75 117 ILE A C 1
ATOM 891 O O . ILE A 1 117 ? 0.440 12.076 7.050 1.00 94.75 117 ILE A O 1
ATOM 895 N N . GLN A 1 118 ? 1.153 10.290 8.223 1.00 92.44 118 GLN A N 1
ATOM 896 C CA . GLN A 1 118 ? 1.139 10.950 9.529 1.00 92.44 118 GLN A CA 1
ATOM 897 C C . GLN A 1 118 ? 2.139 12.111 9.594 1.00 92.44 118 GLN A C 1
ATOM 899 O O . GLN A 1 118 ? 1.815 13.190 10.085 1.00 92.44 118 GLN A O 1
ATOM 904 N N . LYS A 1 119 ? 3.353 11.914 9.069 1.00 92.88 119 LYS A N 1
ATOM 905 C CA . LYS A 1 119 ? 4.426 12.915 9.110 1.00 92.88 119 LYS A CA 1
ATOM 906 C C . LYS A 1 119 ? 4.122 14.146 8.258 1.00 92.88 119 LYS A C 1
ATOM 908 O O . LYS A 1 119 ? 4.468 15.255 8.653 1.00 92.88 119 LYS A O 1
ATOM 913 N N . HIS A 1 120 ? 3.546 13.948 7.076 1.00 94.19 120 HIS A N 1
ATOM 914 C CA . HIS A 1 120 ? 3.347 15.011 6.090 1.00 94.19 120 HIS A CA 1
ATOM 915 C C . HIS A 1 120 ? 1.900 15.511 6.016 1.00 94.19 120 HIS A C 1
ATOM 917 O O . HIS A 1 120 ? 1.630 16.458 5.283 1.00 94.19 120 HIS A O 1
ATOM 923 N N . GLY A 1 121 ? 0.979 14.905 6.771 1.00 93.88 121 GLY A N 1
ATOM 924 C CA . GLY A 1 121 ? -0.433 15.278 6.760 1.00 93.88 121 GLY A CA 1
ATOM 925 C C . GLY A 1 121 ? -1.099 14.995 5.415 1.00 93.88 121 GLY A C 1
ATOM 926 O O . GLY A 1 121 ? -1.871 15.817 4.931 1.00 93.88 121 GLY A O 1
ATOM 927 N N . PHE A 1 122 ? -0.777 13.865 4.778 1.00 95.06 122 PHE A N 1
ATOM 928 C CA . PHE A 1 122 ? -1.430 13.477 3.528 1.00 95.06 122 PHE A CA 1
ATOM 929 C C . PHE A 1 122 ? -2.832 12.923 3.792 1.00 95.06 122 PHE A C 1
ATOM 931 O O . PHE A 1 122 ? -3.044 12.200 4.759 1.00 95.06 122 PHE A O 1
ATOM 938 N N . LEU A 1 123 ? -3.778 13.218 2.895 1.00 94.44 123 LEU A N 1
ATOM 939 C CA . LEU A 1 123 ? -5.154 12.705 2.954 1.00 94.44 123 LEU A CA 1
ATOM 940 C C . LEU A 1 123 ? -5.847 12.897 4.326 1.00 94.44 123 LEU A C 1
ATOM 942 O O . LEU A 1 123 ? -6.482 11.958 4.826 1.00 94.44 123 LEU A O 1
ATOM 946 N N . PRO A 1 124 ? -5.734 14.079 4.970 1.00 94.88 124 PRO A N 1
ATOM 947 C CA . PRO A 1 124 ? -6.280 14.305 6.308 1.00 94.88 124 PRO A CA 1
ATOM 948 C C . PRO A 1 124 ? -7.792 14.049 6.373 1.00 94.88 124 PRO A C 1
ATOM 950 O O . PRO A 1 124 ? -8.290 13.578 7.397 1.00 94.88 124 PRO A O 1
ATOM 953 N N . GLU A 1 125 ? -8.509 14.266 5.267 1.00 94.38 125 GLU A N 1
ATOM 954 C CA . GLU A 1 125 ? -9.942 14.011 5.117 1.00 94.38 125 GLU A CA 1
ATOM 955 C C . GLU A 1 125 ? -10.334 12.526 5.259 1.00 94.38 125 GLU A C 1
ATOM 957 O O . GLU A 1 125 ? -11.496 12.216 5.532 1.00 94.38 125 GLU A O 1
ATOM 962 N N . TYR A 1 126 ? -9.378 11.601 5.106 1.00 94.25 126 TYR A N 1
ATOM 963 C CA . TYR A 1 126 ? -9.601 10.153 5.190 1.00 94.25 126 TYR A CA 1
ATOM 964 C C . TYR A 1 126 ? -8.933 9.503 6.408 1.00 94.25 126 TYR A C 1
ATOM 966 O O . TYR A 1 126 ? -9.096 8.300 6.611 1.00 94.25 126 TYR A O 1
ATOM 974 N N . SER A 1 127 ? -8.231 10.273 7.246 1.00 89.44 127 SER A N 1
ATOM 975 C CA . SER A 1 127 ? -7.460 9.780 8.402 1.00 89.44 127 SER A CA 1
ATOM 976 C C . SER A 1 127 ? -8.263 8.885 9.362 1.00 89.44 127 SER A C 1
ATOM 978 O O . SER A 1 127 ? -7.775 7.844 9.788 1.00 89.44 127 SER A O 1
ATOM 980 N N . GLY A 1 128 ? -9.529 9.215 9.642 1.00 92.00 128 GLY A N 1
ATOM 981 C CA . GLY A 1 128 ? -10.412 8.393 10.489 1.00 92.00 128 GLY A CA 1
ATOM 982 C C . GLY A 1 128 ? -11.046 7.183 9.788 1.00 92.00 128 GLY A C 1
ATOM 983 O O . GLY A 1 128 ? -11.769 6.402 10.408 1.00 92.00 128 GLY A O 1
ATOM 984 N N . ARG A 1 129 ? -10.828 7.035 8.478 1.00 94.56 129 ARG A N 1
ATOM 985 C CA . ARG A 1 129 ? -11.501 6.050 7.621 1.00 94.56 129 ARG A CA 1
ATOM 986 C C . ARG A 1 129 ? -10.545 5.096 6.919 1.00 94.56 129 ARG A C 1
ATOM 988 O O . ARG A 1 129 ? -11.020 4.109 6.366 1.00 94.56 129 ARG A O 1
ATOM 995 N N . LEU A 1 130 ? -9.246 5.372 6.935 1.00 95.44 130 LEU A N 1
ATOM 996 C CA . LEU A 1 130 ? -8.211 4.540 6.341 1.00 95.44 130 LEU A CA 1
ATOM 997 C C . LEU A 1 130 ? -7.434 3.810 7.440 1.00 95.44 130 LEU A C 1
ATOM 999 O O . LEU A 1 130 ? -6.933 4.419 8.376 1.00 95.44 130 LEU A O 1
ATOM 1003 N N . THR A 1 131 ? -7.315 2.496 7.322 1.00 95.62 131 THR A N 1
ATOM 1004 C CA . THR A 1 131 ? -6.451 1.664 8.164 1.00 95.62 131 THR A CA 1
ATOM 1005 C C . THR A 1 131 ? -5.433 0.984 7.269 1.00 95.62 131 THR A C 1
ATOM 1007 O O . THR A 1 131 ? -5.820 0.345 6.299 1.00 95.62 131 THR A O 1
ATOM 1010 N N . ILE A 1 132 ? -4.142 1.113 7.567 1.00 95.38 132 ILE A N 1
ATOM 1011 C CA . ILE A 1 132 ? -3.069 0.555 6.736 1.00 95.38 132 ILE A CA 1
ATOM 1012 C C . ILE A 1 132 ? -2.448 -0.658 7.431 1.00 95.38 132 ILE A C 1
ATOM 1014 O O . ILE A 1 132 ? -2.243 -0.659 8.641 1.00 95.38 132 ILE A O 1
ATOM 1018 N N . GLY A 1 133 ? -2.146 -1.693 6.658 1.00 95.94 133 GLY A N 1
ATOM 1019 C CA . GLY A 1 133 ? -1.393 -2.868 7.077 1.00 95.94 133 GLY A CA 1
ATOM 1020 C C . GLY A 1 133 ? -0.427 -3.328 5.986 1.00 95.94 133 GLY A C 1
ATOM 1021 O O . GLY A 1 133 ? -0.375 -2.756 4.893 1.00 95.94 133 GLY A O 1
ATOM 1022 N N . VAL A 1 134 ? 0.328 -4.378 6.287 1.00 95.31 134 VAL A N 1
ATOM 1023 C CA . VAL A 1 134 ? 1.260 -5.031 5.357 1.00 95.31 134 VAL A CA 1
ATOM 1024 C C . VAL A 1 134 ? 0.717 -6.405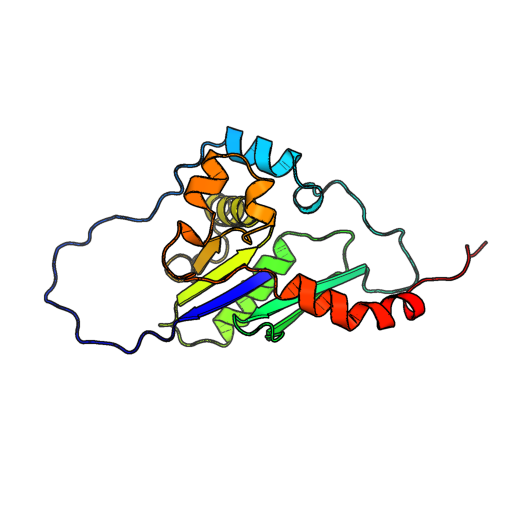 4.978 1.00 95.31 134 VAL A C 1
ATOM 1026 O O . VAL A 1 134 ? 0.255 -7.133 5.844 1.00 95.31 134 VAL A O 1
ATOM 1029 N N . SER A 1 135 ? 0.744 -6.773 3.698 1.00 93.75 135 SER A N 1
ATOM 1030 C CA . SER A 1 135 ? 0.361 -8.112 3.210 1.00 93.75 135 SER A CA 1
ATOM 1031 C C . SER A 1 135 ? 1.041 -9.230 4.022 1.00 93.75 135 SER A C 1
ATOM 1033 O O . SER A 1 135 ? 2.175 -9.078 4.469 1.00 93.75 135 SER A O 1
ATOM 1035 N N . VAL A 1 136 ? 0.343 -10.347 4.255 1.00 94.12 136 VAL A N 1
ATOM 1036 C CA . VAL A 1 136 ? 0.750 -11.399 5.210 1.00 94.12 136 VAL A CA 1
ATOM 1037 C C . VAL A 1 136 ? 2.156 -11.917 4.923 1.00 94.12 136 VAL A C 1
ATOM 1039 O O . VAL A 1 136 ? 2.966 -12.003 5.843 1.00 94.12 136 VAL A O 1
ATOM 1042 N N . PHE A 1 137 ? 2.475 -12.232 3.666 1.00 91.19 137 PHE A N 1
ATOM 1043 C CA . PHE A 1 137 ? 3.800 -12.754 3.328 1.00 91.19 137 PHE A CA 1
ATOM 1044 C C . PHE A 1 137 ? 4.883 -11.684 3.433 1.00 91.19 137 PHE A C 1
ATOM 1046 O O . PHE A 1 137 ? 5.970 -11.949 3.947 1.0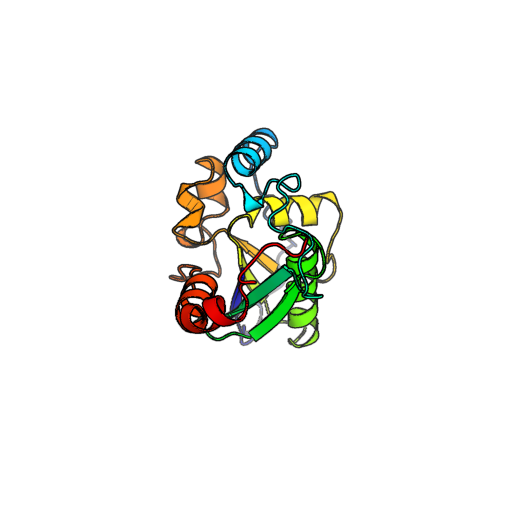0 91.19 137 PHE A O 1
ATOM 1053 N N . HIS A 1 138 ? 4.569 -10.459 3.020 1.00 91.75 138 HIS A N 1
ATOM 1054 C CA . HIS A 1 138 ? 5.499 -9.338 3.097 1.00 91.75 138 HIS A CA 1
ATOM 1055 C C . HIS A 1 138 ? 5.779 -8.914 4.535 1.00 91.75 138 HIS A C 1
ATOM 1057 O O . HIS A 1 138 ? 6.901 -8.518 4.837 1.00 91.75 138 HIS A O 1
ATOM 1063 N N . ALA A 1 139 ? 4.814 -9.055 5.448 1.00 93.62 139 ALA A N 1
ATOM 1064 C CA . ALA A 1 139 ? 4.969 -8.682 6.849 1.00 93.62 139 ALA A CA 1
ATOM 1065 C C . ALA A 1 139 ? 6.178 -9.379 7.491 1.00 93.62 139 ALA A C 1
ATOM 1067 O O . ALA A 1 139 ? 6.920 -8.736 8.229 1.00 93.62 139 ALA A O 1
ATOM 1068 N N . PHE A 1 140 ? 6.459 -10.639 7.145 1.00 91.81 140 PHE A N 1
ATOM 1069 C CA . PHE A 1 140 ? 7.625 -11.367 7.659 1.00 91.81 140 PHE A CA 1
ATOM 1070 C C . PHE A 1 140 ? 8.979 -10.753 7.266 1.00 91.81 140 PHE A C 1
ATOM 1072 O O . PHE A 1 140 ? 9.968 -10.985 7.959 1.00 91.81 140 PHE A O 1
ATOM 1079 N N . GLY A 1 141 ? 9.040 -9.948 6.199 1.00 90.69 141 GLY A N 1
ATOM 1080 C CA . GLY A 1 141 ? 10.241 -9.190 5.832 1.00 90.69 141 GLY A CA 1
ATOM 1081 C C . GLY A 1 141 ? 10.462 -7.928 6.679 1.00 90.69 141 GLY A C 1
ATOM 1082 O O . GLY A 1 141 ? 11.570 -7.388 6.711 1.00 90.69 141 GLY A O 1
ATOM 1083 N N . HIS A 1 142 ? 9.439 -7.459 7.400 1.00 93.12 142 HIS A N 1
ATOM 1084 C CA . HIS A 1 142 ? 9.541 -6.307 8.300 1.00 93.12 142 HIS A CA 1
ATOM 1085 C C . HIS A 1 142 ? 10.122 -6.693 9.661 1.00 93.12 142 HIS A C 1
ATOM 1087 O O . HIS A 1 142 ? 10.179 -7.862 10.038 1.00 93.12 142 HIS A O 1
ATOM 1093 N N . GLU A 1 143 ? 10.540 -5.690 10.431 1.00 94.06 143 GLU A N 1
ATOM 1094 C CA . GLU A 1 143 ? 10.956 -5.892 11.820 1.00 94.06 143 GLU A CA 1
ATOM 1095 C C . GLU A 1 143 ? 9.824 -6.433 12.695 1.00 94.06 143 GLU A C 1
ATOM 1097 O O . GLU A 1 143 ? 8.649 -6.142 12.470 1.00 94.06 143 GLU A O 1
ATOM 1102 N N . PHE A 1 144 ? 10.182 -7.169 13.747 1.00 93.06 144 PHE A N 1
ATOM 1103 C CA . PHE A 1 144 ? 9.211 -7.832 14.621 1.00 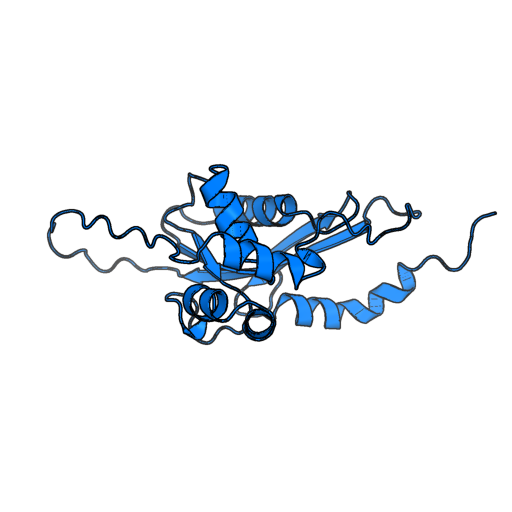93.06 144 PHE A CA 1
ATOM 1104 C C . PHE A 1 144 ? 8.162 -6.871 15.207 1.00 93.06 144 PHE A C 1
ATOM 1106 O O . PHE A 1 144 ? 6.973 -7.180 15.220 1.00 93.06 144 PHE A O 1
ATOM 1113 N N . SER A 1 145 ? 8.565 -5.676 15.641 1.00 93.69 145 SER A N 1
ATOM 1114 C CA . SER A 1 145 ? 7.629 -4.662 16.146 1.00 93.69 145 SER A CA 1
ATOM 1115 C C . SER A 1 145 ? 6.699 -4.125 15.055 1.00 93.69 145 SER A C 1
ATOM 1117 O O . SER A 1 145 ? 5.510 -3.949 15.302 1.00 93.69 145 SER A O 1
ATOM 1119 N N . CYS A 1 146 ? 7.193 -3.954 13.824 1.00 94.44 146 CYS A N 1
ATOM 1120 C CA . CYS A 1 146 ? 6.344 -3.633 12.677 1.00 94.44 146 CYS A CA 1
ATOM 1121 C C . CYS A 1 146 ? 5.348 -4.768 12.395 1.00 94.44 146 CYS A C 1
ATOM 1123 O O . CYS A 1 146 ? 4.177 -4.504 12.150 1.00 94.44 146 CYS A O 1
ATOM 1125 N N . GLN A 1 147 ? 5.761 -6.033 12.509 1.00 94.31 147 GLN A N 1
ATOM 1126 C CA . GLN A 1 147 ? 4.848 -7.173 12.382 1.00 94.31 147 GLN A CA 1
ATOM 1127 C C . GLN A 1 147 ? 3.769 -7.186 13.467 1.00 94.31 147 GLN A C 1
ATOM 1129 O O . GLN A 1 147 ? 2.648 -7.603 13.205 1.00 94.31 147 GLN A O 1
ATOM 1134 N N . CYS A 1 148 ? 4.071 -6.770 14.695 1.00 93.94 148 CYS A N 1
ATOM 1135 C CA . CYS A 1 148 ? 3.056 -6.674 15.743 1.00 93.94 148 CYS A CA 1
ATOM 1136 C C . CYS A 1 148 ? 1.981 -5.638 15.406 1.00 93.94 148 CYS A C 1
ATOM 1138 O O . CYS A 1 148 ? 0.800 -5.938 15.568 1.00 93.94 148 CYS A O 1
ATOM 1140 N N . ASP A 1 149 ? 2.384 -4.493 14.856 1.00 93.88 149 ASP A N 1
ATOM 1141 C CA . ASP A 1 149 ? 1.478 -3.366 14.635 1.00 93.88 149 ASP A CA 1
ATOM 1142 C C . ASP A 1 149 ? 0.811 -3.375 13.256 1.00 93.88 149 ASP A C 1
ATOM 1144 O O . ASP A 1 149 ? -0.308 -2.890 13.116 1.00 93.88 149 ASP A O 1
ATOM 1148 N N . TYR A 1 150 ? 1.472 -3.890 12.216 1.00 95.62 150 TYR A N 1
ATOM 1149 C CA . TYR A 1 150 ? 1.032 -3.787 10.817 1.00 95.62 150 TYR A CA 1
ATOM 1150 C C . TYR A 1 150 ? 0.560 -5.104 10.191 1.00 95.62 150 TYR A C 1
ATOM 1152 O O . TYR A 1 150 ? 0.009 -5.079 9.088 1.00 95.62 150 TYR A O 1
ATOM 1160 N N . HIS A 1 151 ? 0.722 -6.247 10.863 1.00 95.19 151 HIS A N 1
ATOM 1161 C CA . HIS A 1 151 ? 0.263 -7.527 10.322 1.00 95.19 151 HIS A CA 1
ATOM 1162 C C . HIS A 1 151 ? -1.279 -7.616 10.346 1.00 95.19 151 HIS A C 1
ATOM 1164 O O . HIS A 1 151 ? -1.882 -7.433 11.403 1.00 95.19 151 HIS A O 1
ATOM 1170 N N . PRO A 1 152 ? -1.954 -7.958 9.233 1.00 94.06 152 PRO A N 1
ATOM 1171 C CA . PRO A 1 152 ? -3.410 -7.887 9.093 1.00 94.06 152 PRO A CA 1
ATOM 1172 C C . PRO A 1 152 ? -4.148 -8.784 10.077 1.00 94.06 152 PRO A C 1
ATOM 1174 O O . PRO A 1 152 ? -5.183 -8.395 10.594 1.00 94.06 152 PRO A O 1
ATOM 1177 N N . GLN A 1 153 ? -3.597 -9.954 10.402 1.00 93.12 153 GLN A N 1
ATOM 1178 C CA . GLN A 1 153 ? -4.198 -10.850 11.401 1.00 93.12 153 GLN A CA 1
ATOM 1179 C C . GLN A 1 153 ? -4.099 -10.324 12.845 1.00 93.12 153 GLN A C 1
ATOM 1181 O O . GLN A 1 153 ? -4.730 -10.881 13.736 1.00 93.12 153 GLN A O 1
ATOM 1186 N N . LYS A 1 154 ? -3.303 -9.276 13.084 1.00 92.06 154 LYS A N 1
ATOM 1187 C CA . LYS A 1 154 ? -3.160 -8.601 14.383 1.00 92.06 154 LYS A CA 1
ATOM 1188 C C . LYS A 1 154 ? -3.842 -7.229 14.404 1.00 92.06 154 LYS A C 1
ATOM 1190 O O . LYS A 1 154 ? -3.786 -6.542 15.417 1.00 92.06 154 LYS A O 1
ATOM 1195 N N . ARG A 1 155 ? -4.484 -6.828 13.301 1.00 90.06 155 ARG A N 1
ATOM 1196 C CA . ARG A 1 155 ? -5.190 -5.551 13.165 1.00 90.06 155 ARG A CA 1
ATOM 1197 C C . ARG A 1 155 ? -6.663 -5.774 12.873 1.00 90.06 155 ARG A C 1
ATOM 1199 O O . ARG A 1 155 ? -7.039 -6.582 12.025 1.00 90.06 155 ARG A O 1
ATOM 1206 N N . GLU A 1 156 ? -7.505 -4.993 13.530 1.00 89.31 156 GLU A N 1
ATOM 1207 C CA . GLU A 1 156 ? -8.937 -5.009 13.259 1.00 89.31 156 GLU A CA 1
ATOM 1208 C C . GLU A 1 156 ? -9.254 -4.533 11.835 1.00 89.31 156 GLU A C 1
ATOM 1210 O O . GLU A 1 156 ? -8.538 -3.730 11.235 1.00 89.31 156 GLU A O 1
ATOM 1215 N N . GLY A 1 157 ? -10.351 -5.054 11.287 1.00 88.50 157 GLY A N 1
ATOM 1216 C CA . GLY A 1 157 ? -10.860 -4.685 9.967 1.00 88.50 157 GLY A CA 1
ATOM 1217 C C . GLY A 1 157 ? -10.353 -5.549 8.812 1.00 88.50 157 GLY A C 1
ATOM 1218 O O . GLY A 1 157 ? -11.033 -5.625 7.800 1.00 88.50 157 GLY A O 1
ATOM 1219 N N . PHE A 1 158 ? -9.233 -6.270 8.930 1.00 91.88 158 PHE A N 1
ATOM 1220 C CA . PHE A 1 158 ? -8.702 -7.048 7.795 1.00 91.88 158 PHE A CA 1
ATOM 1221 C C . PHE A 1 158 ? -9.256 -8.476 7.670 1.00 91.88 158 PHE A C 1
ATOM 1223 O O . PHE A 1 158 ? -9.229 -9.059 6.579 1.00 91.88 158 PHE A O 1
ATOM 1230 N N . GLY A 1 159 ? -9.787 -9.046 8.755 1.00 90.12 159 GLY A N 1
ATOM 1231 C CA . GLY A 1 159 ? -10.241 -10.439 8.784 1.00 90.12 159 GLY A CA 1
ATOM 1232 C C . GLY A 1 159 ? -9.132 -11.417 8.364 1.00 90.12 159 GLY A C 1
ATOM 1233 O O . GLY A 1 159 ? -7.963 -11.209 8.668 1.00 90.12 159 GLY A O 1
ATOM 1234 N N . ALA A 1 160 ? -9.485 -12.468 7.620 1.00 90.00 160 ALA A N 1
ATOM 1235 C CA . ALA A 1 160 ? -8.537 -13.469 7.109 1.00 90.00 160 ALA A CA 1
ATOM 1236 C C . ALA A 1 160 ? -7.898 -13.088 5.753 1.00 90.00 160 ALA A C 1
ATOM 1238 O O . ALA A 1 160 ? -7.566 -13.955 4.948 1.00 90.00 160 ALA A O 1
ATOM 1239 N N . THR A 1 161 ? -7.780 -11.792 5.454 1.00 91.12 161 THR A N 1
ATOM 1240 C CA . THR A 1 161 ? -7.253 -11.311 4.169 1.00 91.12 161 THR A CA 1
ATOM 1241 C C . THR A 1 161 ? -5.728 -11.431 4.119 1.00 91.12 161 THR A C 1
ATOM 1243 O O . THR A 1 161 ? -5.047 -10.913 4.999 1.00 91.12 161 THR A O 1
ATOM 1246 N N . ASP A 1 162 ? -5.185 -12.053 3.067 1.00 92.06 162 ASP A N 1
ATOM 1247 C CA . ASP A 1 162 ? -3.732 -12.226 2.897 1.00 92.06 162 ASP A CA 1
ATOM 1248 C C . ASP A 1 162 ? -3.006 -11.025 2.270 1.00 92.06 162 ASP A C 1
ATOM 1250 O O . ASP A 1 162 ? -1.842 -10.790 2.562 1.00 92.06 162 ASP A O 1
ATOM 1254 N N . GLY A 1 163 ? -3.687 -10.224 1.451 1.00 91.81 163 GLY A N 1
ATOM 1255 C CA . GLY A 1 163 ? -3.091 -9.067 0.774 1.00 91.81 163 GLY A CA 1
ATOM 1256 C C . GLY A 1 163 ? -2.496 -9.331 -0.615 1.00 91.81 163 GLY A C 1
ATOM 1257 O O . GLY A 1 163 ? -2.193 -8.359 -1.289 1.00 91.81 163 GLY A O 1
ATOM 1258 N N . GLU A 1 164 ? -2.467 -10.576 -1.098 1.00 92.00 164 GLU A N 1
ATOM 1259 C CA . GLU A 1 164 ? -1.702 -11.003 -2.298 1.00 92.00 164 GLU A CA 1
ATOM 1260 C C . GLU A 1 164 ? -2.444 -10.840 -3.646 1.00 92.00 164 GLU A C 1
ATOM 1262 O O . GLU A 1 164 ? -2.184 -11.525 -4.642 1.00 92.00 164 GLU A O 1
ATOM 1267 N N . GLY A 1 165 ? -3.467 -9.983 -3.684 1.00 92.00 165 GLY A N 1
ATOM 1268 C CA . GLY A 1 165 ? -4.335 -9.852 -4.859 1.00 92.00 165 GLY A CA 1
ATOM 1269 C C . GLY A 1 165 ? -3.609 -9.250 -6.065 1.00 92.00 165 GLY A C 1
ATOM 1270 O O . GLY A 1 165 ? -3.886 -9.615 -7.209 1.00 92.00 165 GLY A O 1
ATOM 1271 N N . CYS A 1 166 ? -2.661 -8.344 -5.818 1.00 91.94 166 CYS A N 1
ATOM 1272 C CA . CYS A 1 166 ? -1.862 -7.725 -6.871 1.00 91.94 166 CYS A CA 1
ATOM 1273 C C . CYS A 1 166 ? -0.930 -8.750 -7.519 1.00 91.94 166 CYS A C 1
ATOM 1275 O O . CYS A 1 166 ? -0.906 -8.856 -8.735 1.00 91.94 166 CYS A O 1
ATOM 1277 N N . GLU A 1 167 ? -0.259 -9.571 -6.725 1.00 90.25 167 GLU A N 1
ATOM 1278 C CA . GLU A 1 167 ? 0.655 -10.629 -7.135 1.00 90.25 167 GLU A CA 1
ATOM 1279 C C . GLU A 1 167 ? -0.061 -11.662 -8.013 1.00 90.25 167 GLU A C 1
ATOM 1281 O O . GLU A 1 167 ? 0.444 -12.050 -9.068 1.00 90.25 167 GLU A O 1
ATOM 1286 N N . ARG A 1 168 ? -1.295 -12.039 -7.650 1.00 92.31 168 ARG A N 1
ATOM 1287 C CA . ARG A 1 168 ? -2.149 -12.897 -8.492 1.00 92.31 168 ARG A CA 1
ATOM 1288 C C . ARG A 1 168 ? -2.547 -12.232 -9.804 1.00 92.31 168 ARG A C 1
ATOM 1290 O O . ARG A 1 168 ? -2.628 -12.916 -10.826 1.00 92.31 168 ARG A O 1
ATOM 1297 N N . CYS A 1 169 ? -2.834 -10.932 -9.784 1.00 90.88 169 CYS A N 1
ATOM 1298 C CA . CYS A 1 169 ? -3.129 -10.163 -10.992 1.00 90.88 169 CYS A CA 1
ATOM 1299 C C . CYS A 1 169 ? -1.899 -10.112 -11.909 1.00 90.88 169 CYS A C 1
ATOM 1301 O O . CYS A 1 169 ? -2.003 -10.396 -13.100 1.00 90.88 169 CYS A O 1
ATOM 1303 N N . TRP A 1 170 ? -0.721 -9.838 -11.351 1.00 89.19 170 TRP A N 1
ATOM 1304 C CA . TRP A 1 170 ? 0.542 -9.819 -12.083 1.00 89.19 170 TRP A CA 1
ATOM 1305 C C . TRP A 1 170 ? 0.861 -11.174 -12.692 1.00 89.19 170 TRP A C 1
ATOM 1307 O O . TRP A 1 170 ? 1.190 -11.236 -13.872 1.00 89.19 170 TRP A O 1
ATOM 1317 N N . ASN A 1 171 ? 0.654 -12.262 -11.947 1.00 90.00 171 ASN A N 1
ATOM 1318 C CA . ASN A 1 171 ? 0.833 -13.612 -12.468 1.00 90.00 171 ASN A CA 1
ATOM 1319 C C . ASN A 1 171 ? -0.056 -13.896 -13.696 1.00 90.00 171 ASN A C 1
ATOM 1321 O O . ASN A 1 171 ? 0.394 -14.514 -14.657 1.00 90.00 171 ASN A O 1
ATOM 1325 N N . GLN A 1 172 ? -1.302 -13.411 -13.703 1.00 89.50 172 GLN A N 1
ATOM 1326 C CA . GLN A 1 172 ? -2.201 -13.546 -14.859 1.00 89.50 172 GLN A CA 1
ATOM 1327 C C . GLN A 1 172 ? -1.728 -12.728 -16.069 1.00 89.50 172 GLN A C 1
ATOM 1329 O O . GLN A 1 172 ? -1.867 -13.184 -17.203 1.00 89.50 172 GLN A O 1
ATOM 1334 N N . LEU A 1 173 ? -1.127 -11.561 -15.829 1.00 85.88 173 LEU A N 1
ATOM 1335 C CA . LEU A 1 173 ? -0.596 -10.667 -16.862 1.00 85.88 173 LEU A CA 1
ATOM 1336 C C . LEU A 1 173 ? 0.819 -11.040 -17.336 1.00 85.88 173 LEU A C 1
ATOM 1338 O O . LEU A 1 173 ? 1.329 -10.427 -18.269 1.00 85.88 173 LEU A O 1
ATOM 1342 N N . MET A 1 174 ? 1.456 -12.067 -16.760 1.00 86.31 174 MET A N 1
ATOM 1343 C CA . MET A 1 174 ? 2.821 -12.482 -17.124 1.00 86.31 174 MET A CA 1
ATOM 1344 C C . MET A 1 174 ? 3.000 -12.751 -18.623 1.00 86.31 174 MET A C 1
ATOM 1346 O O . MET A 1 174 ? 4.085 -12.531 -19.157 1.00 86.31 174 MET A O 1
ATOM 1350 N N . LYS A 1 175 ? 1.947 -13.214 -19.310 1.00 85.31 175 LYS A N 1
ATOM 1351 C CA . LYS A 1 175 ? 1.972 -13.492 -20.756 1.00 85.31 175 LYS A CA 1
ATOM 1352 C C . LYS A 1 175 ? 2.099 -12.234 -21.618 1.00 85.31 175 LYS A C 1
ATOM 1354 O O . LYS A 1 175 ? 2.546 -12.344 -22.754 1.00 85.31 175 LYS A O 1
ATOM 1359 N N . GLU A 1 176 ? 1.776 -11.066 -21.071 1.00 81.31 176 GLU A N 1
ATOM 1360 C CA . GLU A 1 176 ? 1.871 -9.776 -21.761 1.00 81.31 176 GLU A CA 1
ATOM 1361 C C . GLU A 1 176 ? 3.289 -9.184 -21.683 1.00 81.31 176 GLU A C 1
ATOM 1363 O O . GLU A 1 176 ? 3.706 -8.421 -22.551 1.00 81.31 176 GLU A O 1
ATOM 1368 N N . ILE A 1 177 ? 4.079 -9.582 -20.676 1.00 75.88 177 ILE A N 1
ATOM 1369 C CA . ILE A 1 177 ? 5.431 -9.054 -20.433 1.00 75.88 177 ILE A CA 1
ATOM 1370 C C . ILE A 1 177 ? 6.369 -9.208 -21.643 1.00 75.88 177 ILE A C 1
ATOM 1372 O O . ILE A 1 177 ? 7.075 -8.246 -21.946 1.00 75.88 177 ILE A O 1
ATOM 1376 N N . PRO A 1 178 ? 6.433 -10.356 -22.353 1.00 77.25 178 PRO A N 1
ATOM 1377 C CA . PRO A 1 178 ? 7.346 -10.518 -23.484 1.00 77.25 178 PRO A CA 1
ATOM 1378 C C . PRO A 1 178 ? 7.132 -9.495 -24.605 1.00 77.25 178 PRO A C 1
ATOM 1380 O O . PRO A 1 178 ? 8.112 -9.071 -25.208 1.00 77.25 178 PRO A O 1
ATOM 1383 N N . MET A 1 179 ? 5.888 -9.067 -24.856 1.00 74.56 179 MET A N 1
ATOM 1384 C CA . MET A 1 179 ? 5.567 -8.079 -25.899 1.00 74.56 179 MET A CA 1
ATOM 1385 C C . MET A 1 179 ? 6.004 -6.657 -25.526 1.00 74.56 179 MET A C 1
ATOM 1387 O O . MET A 1 179 ? 6.190 -5.818 -26.403 1.00 74.56 179 MET A O 1
ATOM 1391 N N . LEU A 1 180 ? 6.195 -6.396 -24.232 1.00 69.25 180 LEU A N 1
ATOM 1392 C CA . LEU A 1 180 ? 6.632 -5.107 -23.694 1.00 69.25 180 LEU A CA 1
ATOM 1393 C C . LEU A 1 180 ? 8.157 -5.028 -23.511 1.00 69.25 180 LEU A C 1
ATOM 1395 O O . LEU A 1 180 ? 8.682 -3.989 -23.117 1.00 69.25 180 LEU A O 1
ATOM 1399 N N . ARG A 1 181 ? 8.895 -6.112 -23.790 1.00 69.69 181 ARG A N 1
ATOM 1400 C CA . ARG A 1 181 ? 10.363 -6.111 -23.745 1.00 69.69 181 ARG A CA 1
ATOM 1401 C C . ARG A 1 181 ? 10.933 -5.649 -25.081 1.00 69.69 181 ARG A C 1
ATOM 1403 O O . ARG A 1 181 ? 10.605 -6.191 -26.132 1.00 69.69 181 ARG A O 1
ATOM 1410 N N . VAL A 1 182 ? 11.855 -4.692 -25.035 1.00 65.44 182 VAL A N 1
ATOM 1411 C CA . VAL A 1 182 ? 12.631 -4.289 -26.214 1.00 65.44 182 VAL A CA 1
ATOM 1412 C C . VAL A 1 182 ? 13.667 -5.377 -26.516 1.00 65.44 182 VAL A C 1
ATOM 1414 O O . VAL A 1 182 ? 14.503 -5.698 -25.673 1.00 65.44 182 VAL A O 1
ATOM 1417 N N . SER A 1 183 ? 13.612 -5.962 -27.714 1.00 61.47 183 SER A N 1
ATOM 1418 C CA . SER A 1 183 ? 14.647 -6.877 -28.207 1.00 61.47 183 SER A CA 1
ATOM 1419 C C . SER A 1 183 ? 15.728 -6.065 -28.929 1.00 61.47 183 SER A C 1
ATOM 1421 O O . SER A 1 183 ? 15.540 -5.665 -30.075 1.00 61.47 183 SER A O 1
ATOM 1423 N N . GLY A 1 184 ? 16.837 -5.777 -28.242 1.00 58.84 184 GLY A N 1
ATOM 1424 C CA . GLY A 1 184 ? 18.034 -5.153 -28.825 1.00 58.84 184 GLY A CA 1
ATOM 1425 C C . GLY A 1 184 ? 18.374 -3.756 -28.292 1.00 58.84 184 GLY A C 1
ATOM 1426 O O . GLY A 1 184 ? 17.508 -3.004 -27.852 1.00 58.84 184 GLY A O 1
ATOM 1427 N N . VAL A 1 185 ? 19.666 -3.416 -28.344 1.00 55.09 185 VAL A N 1
ATOM 1428 C CA . VAL A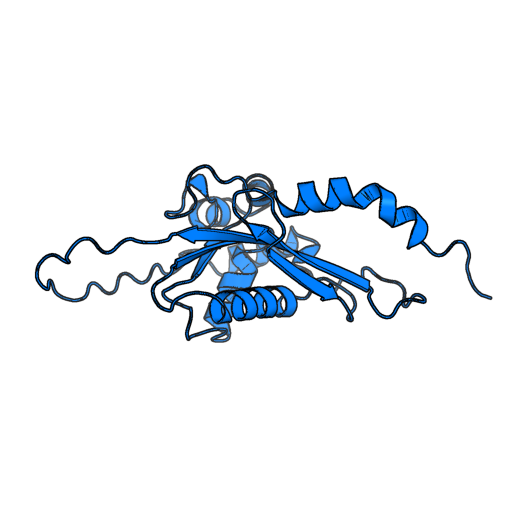 1 185 ? 20.195 -2.076 -28.045 1.00 55.09 185 VAL A CA 1
ATOM 1429 C C . VAL A 1 185 ? 20.112 -1.257 -29.336 1.00 55.09 185 VAL A C 1
ATOM 1431 O O . VAL A 1 185 ? 20.626 -1.695 -30.365 1.00 55.09 185 VAL A O 1
ATOM 1434 N N . ARG A 1 186 ? 19.445 -0.097 -29.324 1.00 54.66 186 ARG A N 1
ATOM 1435 C CA . ARG A 1 186 ? 19.547 0.851 -30.445 1.00 54.66 186 ARG A CA 1
ATOM 1436 C C . ARG A 1 186 ? 20.931 1.503 -30.367 1.00 54.66 186 ARG A C 1
ATOM 1438 O O . ARG A 1 186 ? 21.201 2.195 -29.389 1.00 54.66 186 ARG A O 1
ATOM 1445 N N . HIS A 1 187 ? 21.792 1.206 -31.341 1.00 47.28 187 HIS A N 1
ATOM 1446 C CA . HIS A 1 187 ? 23.038 1.938 -31.585 1.00 47.28 187 HIS A CA 1
ATOM 1447 C C . HIS A 1 187 ? 22.752 3.325 -32.160 1.00 47.28 187 HIS A C 1
ATOM 1449 O O . HIS A 1 187 ? 21.763 3.444 -32.923 1.00 47.28 187 HIS A O 1
#

Radius of gyration: 18.29 Å; chains: 1; bounding box: 51×29×58 Å

pLDDT: mean 78.12, std 20.97, range [27.41, 95.94]

Foldseek 3Di:
DEKEKDPDDDDDDDDDDDDDPPPPDLPDDPVLLVQQLVLDPQSDPPDFPDDPDDDQFSDKDFYAYLVLHTPDMDTHRDGGDDLVRVLVVVVVVVVVDDLPMAMEEEDLSQVNSVVCCVVVVRPVSCSVRYHYAYAQVSLVSGDPSNNCRRHLVNDPSNPPRRNCSVVVVVVVCVVVVVVVDDDDDDD

Secondary structure (DSSP, 8-state):
-EEEEE------PPP--------------HHHHHHHHHH-GGG-TT-------SSS--EEEEEEETTS-EEEEEEE-SSS--HHHHHHHHHHHHHHS-TT-EEEEE-TTHHHHHHHHHHHT-SGGGTTTEEEE--HHHHTTS-HHHHHHH-GGGSTT-TT---THHHHHHHHHGGGGGGGS--S---

Sequence (187 aa):
MRLLVDAAQSRRPPAAGTPSTDGFATSVQNQVYGACRDRFLAANESNQKAEASVFADTGLMAMTCRHDKVIAMVNLTDPGERQFNALALVKHIFSQLPPTWRIGMLYDIGCQLDKSIQKHGFLPEYSGRLTIGVSVFHAFGHEFSCQCDYHPQKREGFGATDGEGCERCWNQLMKEIPMLRVSGVRH